Protein AF-0000000080939559 (afdb_homodimer)

Radius of gyration: 28.63 Å; Cα contacts (8 Å, |Δi|>4): 309; chains: 2; bounding box: 46×93×70 Å

Solvent-accessible surface area (backbone atoms only — not comparable to full-atom values): 20899 Å² total; per-residue (Å²): 132,80,76,70,72,70,74,62,79,73,77,83,50,79,80,67,50,57,65,66,61,55,48,54,57,56,66,74,46,49,73,67,51,32,49,50,50,28,49,44,20,54,51,51,25,51,60,52,36,28,39,73,61,32,46,52,54,42,43,70,76,37,43,92,80,53,50,70,68,48,53,53,53,48,53,50,53,50,52,47,51,65,48,37,74,60,43,65,74,54,68,71,83,89,87,80,73,85,47,53,97,47,52,86,48,75,82,64,63,55,55,64,52,33,54,62,34,48,69,53,54,78,51,70,86,60,36,56,35,44,50,50,47,50,31,40,52,70,28,76,41,68,37,80,42,79,41,82,51,94,94,37,81,38,69,24,37,31,25,36,37,61,91,76,71,41,72,48,72,48,73,71,58,75,70,75,79,102,132,80,77,70,71,70,75,61,80,73,78,81,50,80,79,67,50,56,64,66,61,54,47,55,58,57,66,72,46,50,72,68,51,31,50,50,50,29,49,45,20,53,52,50,26,52,60,52,38,28,39,74,61,33,47,53,53,42,43,71,74,38,42,91,80,53,51,71,68,48,53,51,52,47,53,49,53,50,51,47,52,66,46,37,75,58,44,65,74,57,69,70,83,88,86,78,76,80,40,52,101,37,52,85,46,78,84,63,63,55,54,62,51,36,54,62,33,48,69,53,54,77,51,70,86,60,35,57,36,43,50,49,47,51,32,40,53,68,28,74,41,68,39,79,42,79,42,80,51,96,95,37,80,38,67,22,38,31,27,36,36,62,89,77,72,41,74,47,72,48,72,71,58,75,69,76,79,103

InterPro domains:
  IPR001810 F-box domain [PF00646] (14-55)
  IPR001810 F-box domain [PS50181] (11-57)
  IPR001810 F-box domain [SM00256] (17-57)
  IPR036047 F-box-like domain superfamily [SSF81383] (7-67)

Secondary structure (DSSP, 8-state):
--------S----GGGS-HHHHHHHHHTS-HHHHHHHHHHHHHHHHHHT-HHHHHHHHHHHHTTT--HHHHHHHHHHHHHHHHHHHHGGGGSS------TTTSSS-SSHHHHHHHHHHHHHTS-GGGHHHHHHHHHHHT---EEEEEEETTEEEEEEEEEETTTTEEEEEE--GGGG-/--------S----GGGS-HHHHHHHHHTS-HHHHHHHHHHHHHHHHHHTSHHHHHHHHHHHHTTT--HHHHHHHHHHHHHHHHHTTGGGGGSS------TTTSSS-SSHHHHHHHHHHHHHTS-GGGHHHHHHHHHHHT---EEEEEEETTEEEEEEEEEETTTTEEEEEE--GGGG-

pLDDT: mean 71.69, std 22.98, range [29.16, 96.44]

Organism: Vigna mungo (NCBI:txid3915)

Foldseek 3Di:
DPPVVVPPPDPDDPVNDPPVVVVVVLVPDDPVRNVVVVVVVVVVVLVVQAQVVLVVVCCVLPVPWDDPQNLVVLVVLLVCLVCCVVVVVVVPDDPDDPPPVVPVVDPPLSVVVSVVCVVVPVDDPRRSSVVVNVCQQCFVDWGWGWDQDPNDTATWTWGADNVVRDIDTDGDPPVSVD/DPPPVVPPPDPDDPVNDPPVVVVVVLVPDDPVRNVVVVVVVVVVVLVVQAQVVLVVVCCVLPVPWDDPQNLVVLVVLLVCLVCCVVVVVVVPDDLDDPPPVPPLVDPPLSVVVSVVCVVVPVDDPRRSSVVVNVCQQCFVDWGWGWDDDPNDTAIWTWGADNVVRDIDTDGDPPVSVD

Structure (mmCIF, N/CA/C/O backbone):
data_AF-0000000080939559-model_v1
#
loop_
_entity.id
_entity.type
_entity.pdbx_description
1 polymer 'F-box domain-containing protein'
#
loop_
_atom_site.group_PDB
_atom_site.id
_atom_site.type_symbol
_atom_site.label_atom_id
_atom_site.label_alt_id
_atom_site.label_comp_id
_atom_site.label_asym_id
_atom_site.label_entity_id
_atom_site.label_seq_id
_atom_site.pdbx_PDB_ins_code
_atom_site.Cartn_x
_atom_site.Cartn_y
_atom_site.Cartn_z
_atom_site.occupancy
_atom_site.B_iso_or_equiv
_atom_site.auth_seq_id
_atom_site.auth_comp_id
_atom_site.auth_asym_id
_atom_site.auth_atom_id
_atom_site.pdbx_PDB_model_num
ATOM 1 N N . MET A 1 1 ? 22.172 21.766 33.688 1 33.88 1 MET A N 1
ATOM 2 C CA . MET A 1 1 ? 22.672 20.484 33.188 1 33.88 1 MET A CA 1
ATOM 3 C C . MET A 1 1 ? 21.641 19.828 32.25 1 33.88 1 MET A C 1
ATOM 5 O O . MET A 1 1 ? 20.594 19.391 32.688 1 33.88 1 MET A O 1
ATOM 9 N N . GLU A 1 2 ? 21.438 20.406 31.062 1 36.38 2 GLU A N 1
ATOM 10 C CA . GLU A 1 2 ? 20.484 20.031 30.016 1 36.38 2 GLU A CA 1
ATOM 11 C C . GLU A 1 2 ? 20.625 18.562 29.656 1 36.38 2 GLU A C 1
ATOM 13 O O . GLU A 1 2 ? 21.734 18.094 29.359 1 36.38 2 GLU A O 1
ATOM 18 N N . LYS A 1 3 ? 19.891 17.641 30.375 1 38.41 3 LYS A N 1
ATOM 19 C CA . LYS A 1 3 ? 19.844 16.219 30.031 1 38.41 3 LYS A CA 1
ATOM 20 C C . LYS A 1 3 ? 19.875 16.016 28.531 1 38.41 3 LYS A C 1
ATOM 22 O O . LYS A 1 3 ? 18.953 16.438 27.828 1 38.41 3 LYS A O 1
ATOM 27 N N . SER A 1 4 ? 21 16.109 27.906 1 41.47 4 SER A N 1
ATOM 28 C CA . SER A 1 4 ? 21.219 15.633 26.531 1 41.47 4 SER A CA 1
ATOM 29 C C . SER A 1 4 ? 20.547 14.281 26.312 1 41.47 4 SER A C 1
ATOM 31 O O . SER A 1 4 ? 21.016 13.258 26.828 1 41.47 4 SER A O 1
ATOM 33 N N . THR A 1 5 ? 19.234 14.219 26.578 1 42.78 5 THR A N 1
ATOM 34 C CA . THR A 1 5 ? 18.609 12.953 26.188 1 42.78 5 THR A CA 1
ATOM 35 C C . THR A 1 5 ? 19.297 12.391 24.953 1 42.78 5 THR A C 1
ATOM 37 O O . THR A 1 5 ? 19.25 13 23.875 1 42.78 5 THR A O 1
ATOM 40 N N . LYS A 1 6 ? 20.453 11.898 25.078 1 42.47 6 LYS A N 1
ATOM 41 C CA . LYS A 1 6 ? 21.172 11.125 24.062 1 42.47 6 LYS A CA 1
ATOM 42 C C . LYS A 1 6 ? 20.219 10.375 23.156 1 42.47 6 LYS A C 1
ATOM 44 O O . LYS A 1 6 ? 19.391 9.578 23.625 1 42.47 6 LYS A O 1
ATOM 49 N N . VAL A 1 7 ? 19.609 11.016 22.172 1 48.53 7 VAL A N 1
ATOM 50 C CA . VAL A 1 7 ? 18.844 10.336 21.125 1 48.53 7 VAL A CA 1
ATOM 51 C C . VAL A 1 7 ? 19.531 9.031 20.734 1 48.53 7 VAL A C 1
ATOM 53 O O . VAL A 1 7 ? 20.688 9.047 20.297 1 48.53 7 VAL A O 1
ATOM 56 N N . GLY A 1 8 ? 19.469 8.023 21.547 1 48.34 8 GLY A N 1
ATOM 57 C CA . GLY A 1 8 ? 20.031 6.742 21.141 1 48.34 8 GLY A CA 1
ATOM 58 C C . GLY A 1 8 ? 20.016 6.547 19.641 1 48.34 8 GLY A C 1
ATOM 59 O O . GLY A 1 8 ? 19.469 7.367 18.906 1 48.34 8 GLY A O 1
ATOM 60 N N . PRO A 1 9 ? 21.047 5.824 19.078 1 52.94 9 PRO A N 1
ATOM 61 C CA . PRO A 1 9 ? 21.094 5.637 17.625 1 52.94 9 PRO A CA 1
ATOM 62 C C . PRO A 1 9 ? 19.719 5.406 17 1 52.94 9 PRO A C 1
ATOM 64 O O . PRO A 1 9 ? 18.828 4.871 17.656 1 52.94 9 PRO A O 1
ATOM 67 N N . SER A 1 10 ? 19.344 6.223 16.156 1 59.41 10 SER A N 1
ATOM 68 C CA . SER A 1 10 ? 18.078 6.102 15.438 1 59.41 10 SER A CA 1
ATOM 69 C C . SER A 1 10 ? 17.781 4.652 15.062 1 59.41 10 SER A C 1
ATOM 71 O O . SER A 1 10 ? 18.672 3.953 14.555 1 59.41 10 SER A O 1
ATOM 73 N N . PRO A 1 11 ? 16.812 4.039 15.75 1 65.94 11 PRO A N 1
ATOM 74 C CA . PRO A 1 11 ? 16.5 2.656 15.391 1 65.94 11 PRO A CA 1
ATOM 75 C C . PRO A 1 11 ? 16.578 2.402 13.891 1 65.94 11 PRO A C 1
ATOM 77 O O . PRO A 1 11 ? 16.281 3.297 13.094 1 65.94 11 PRO A O 1
ATOM 80 N N . ILE A 1 12 ? 17.438 1.428 13.492 1 69.88 12 ILE A N 1
ATOM 81 C CA . ILE A 1 12 ? 17.562 0.997 12.109 1 69.88 12 ILE A CA 1
ATOM 82 C C . ILE A 1 12 ? 16.203 0.621 11.547 1 69.88 12 ILE A C 1
ATOM 84 O O . ILE A 1 12 ? 15.438 -0.102 12.188 1 69.88 12 ILE A O 1
ATOM 88 N N . SER A 1 13 ? 15.82 1.331 10.469 1 76.38 13 SER A N 1
ATOM 89 C CA . SER A 1 13 ? 14.586 1.019 9.758 1 76.38 13 SER A CA 1
ATOM 90 C C . SER A 1 13 ? 14.758 -0.199 8.852 1 76.38 13 SER A C 1
ATOM 92 O O . SER A 1 13 ? 15.875 -0.494 8.414 1 76.38 13 SER A O 1
ATOM 94 N N . LEU A 1 14 ? 13.82 -1.074 8.781 1 80.19 14 LEU A N 1
ATOM 95 C CA . LEU A 1 14 ? 13.836 -2.174 7.824 1 80.19 14 LEU A CA 1
ATOM 96 C C . LEU A 1 14 ? 14.32 -1.697 6.457 1 80.19 14 LEU A C 1
ATOM 98 O O . LEU A 1 14 ? 15 -2.436 5.746 1 80.19 14 LEU A O 1
ATOM 102 N N . LEU A 1 15 ? 14.094 -0.459 6.219 1 79.25 15 LEU A N 1
ATOM 103 C CA . LEU A 1 15 ? 14.469 0.134 4.941 1 79.25 15 LEU A CA 1
ATOM 104 C C . LEU A 1 15 ? 15.984 0.281 4.84 1 79.25 15 LEU A C 1
ATOM 106 O O . LEU A 1 15 ? 16.516 0.48 3.748 1 79.25 15 LEU A O 1
ATOM 110 N N . ASP A 1 16 ? 16.562 0.13 5.992 1 79.69 16 ASP A N 1
ATOM 111 C CA . ASP A 1 16 ? 18 0.284 6.02 1 79.69 16 ASP A CA 1
ATOM 112 C C . ASP A 1 16 ? 18.703 -1.054 5.793 1 79.69 16 ASP A C 1
ATOM 114 O O . ASP A 1 16 ? 19.922 -1.1 5.59 1 79.69 16 ASP A O 1
ATOM 118 N N . LEU A 1 17 ? 18.047 -2.07 5.832 1 84.25 17 LEU A N 1
ATOM 119 C CA . LEU A 1 17 ? 18.625 -3.389 5.605 1 84.25 17 LEU A CA 1
ATOM 120 C C . LEU A 1 17 ? 19.016 -3.568 4.141 1 84.25 17 LEU A C 1
ATOM 122 O O . LEU A 1 17 ? 18.266 -3.176 3.244 1 84.25 17 LEU A O 1
ATOM 126 N N . PRO A 1 18 ? 20.234 -4.203 3.957 1 86.88 18 PRO A N 1
ATOM 127 C CA . PRO A 1 18 ? 20.562 -4.547 2.57 1 86.88 18 PRO A CA 1
ATOM 128 C C . PRO A 1 18 ? 19.453 -5.344 1.885 1 86.88 18 PRO A C 1
ATOM 130 O O . PRO A 1 18 ? 18.875 -6.246 2.492 1 86.88 18 PRO A O 1
ATOM 133 N N . GLU A 1 19 ? 19.234 -4.949 0.761 1 87.12 19 GLU A N 1
ATOM 134 C CA . GLU A 1 19 ? 18.156 -5.582 -0.004 1 87.12 19 GLU A CA 1
ATOM 135 C C . GLU A 1 19 ? 18.344 -7.094 -0.073 1 87.12 19 GLU A C 1
ATOM 137 O O . GLU A 1 19 ? 17.375 -7.852 0.009 1 87.12 19 GLU A O 1
ATOM 142 N N . SER A 1 20 ? 19.578 -7.496 -0.179 1 90.88 20 SER A N 1
ATOM 143 C CA . SER A 1 20 ? 19.891 -8.922 -0.273 1 90.88 20 SER A CA 1
ATOM 144 C C . SER A 1 20 ? 19.453 -9.664 0.983 1 90.88 20 SER A C 1
ATOM 146 O O . SER A 1 20 ? 18.953 -10.797 0.904 1 90.88 20 SER A O 1
ATOM 148 N N . THR A 1 21 ? 19.734 -9.062 2.107 1 90.25 21 THR A N 1
ATOM 149 C CA . THR A 1 21 ? 19.328 -9.672 3.369 1 90.25 21 THR A CA 1
ATOM 150 C C . THR A 1 21 ? 17.812 -9.797 3.451 1 90.25 21 THR A C 1
ATOM 152 O O . THR A 1 21 ? 17.297 -10.852 3.82 1 90.25 21 THR A O 1
ATOM 155 N N . LEU A 1 22 ? 17.125 -8.75 3.113 1 89.88 22 LEU A N 1
ATOM 156 C CA . LEU A 1 22 ? 15.664 -8.781 3.123 1 89.88 22 LEU A CA 1
ATOM 157 C C . LEU A 1 22 ? 15.141 -9.836 2.156 1 89.88 22 LEU A C 1
ATOM 159 O O . LEU A 1 22 ? 14.227 -10.594 2.494 1 89.88 22 LEU A O 1
ATOM 163 N N . ASP A 1 23 ? 15.773 -9.891 1.021 1 91 23 ASP A N 1
ATOM 164 C CA . ASP A 1 23 ? 15.383 -10.883 0.026 1 91 23 ASP A CA 1
ATOM 165 C C . ASP A 1 23 ? 15.539 -12.305 0.57 1 91 23 ASP A C 1
ATOM 167 O O . ASP A 1 23 ? 14.695 -13.164 0.33 1 91 23 ASP A O 1
ATOM 171 N N . PHE A 1 24 ? 16.625 -12.508 1.233 1 91.62 24 PHE A N 1
ATOM 172 C CA . PHE A 1 24 ? 16.891 -13.828 1.795 1 91.62 24 PHE A CA 1
ATOM 173 C C . PHE A 1 24 ? 15.805 -14.227 2.793 1 91.62 24 PHE A C 1
ATOM 175 O O . PHE A 1 24 ? 15.336 -15.359 2.787 1 91.62 24 PHE A O 1
ATOM 182 N N . ILE A 1 25 ? 15.438 -13.352 3.578 1 91.88 25 ILE A N 1
ATOM 183 C CA . ILE A 1 25 ? 14.398 -13.609 4.566 1 91.88 25 ILE A CA 1
ATOM 184 C C . ILE A 1 25 ? 13.078 -13.914 3.855 1 91.88 25 ILE A C 1
ATOM 186 O O . ILE A 1 25 ? 12.406 -14.898 4.18 1 91.88 25 ILE A O 1
ATOM 190 N N . LEU A 1 26 ? 12.734 -13.148 2.904 1 92.5 26 LEU A N 1
ATOM 191 C CA . LEU A 1 26 ? 11.445 -13.273 2.223 1 92.5 26 LEU A CA 1
ATOM 192 C C . LEU A 1 26 ? 11.398 -14.555 1.398 1 92.5 26 LEU A C 1
ATOM 194 O O . LEU A 1 26 ? 10.32 -15.141 1.222 1 92.5 26 LEU A O 1
ATOM 198 N N . LYS A 1 27 ? 12.531 -15 0.919 1 91.81 27 LYS A N 1
ATOM 199 C CA . LYS A 1 27 ? 12.617 -16.234 0.138 1 91.81 27 LYS A CA 1
ATOM 200 C C . LYS A 1 27 ? 12.227 -17.438 0.98 1 91.81 27 LYS A C 1
ATOM 202 O O . LYS A 1 27 ? 11.836 -18.469 0.441 1 91.81 27 LYS A O 1
ATOM 207 N N . CYS A 1 28 ? 12.398 -17.359 2.293 1 92.75 28 CYS A N 1
ATOM 208 C CA . CYS A 1 28 ? 12.086 -18.453 3.195 1 92.75 28 CYS A CA 1
ATOM 209 C C . CYS A 1 28 ? 10.586 -18.516 3.482 1 92.75 28 CYS A C 1
ATOM 211 O O . CYS A 1 28 ? 10.102 -19.484 4.066 1 92.75 28 CYS A O 1
ATOM 213 N N . LEU A 1 29 ? 9.828 -17.594 3.061 1 94.25 29 LEU A N 1
ATOM 214 C CA . LEU A 1 29 ? 8.398 -17.547 3.35 1 94.25 29 LEU A CA 1
ATOM 215 C C . LEU A 1 29 ? 7.609 -18.328 2.314 1 94.25 29 LEU A C 1
ATOM 217 O O . LEU A 1 29 ? 7.934 -18.312 1.125 1 94.25 29 LEU A O 1
ATOM 221 N N . SER A 1 30 ? 6.59 -18.984 2.811 1 94.94 30 SER A N 1
ATOM 222 C CA . SER A 1 30 ? 5.66 -19.672 1.92 1 94.94 30 SER A CA 1
ATOM 223 C C . SER A 1 30 ? 4.77 -18.688 1.179 1 94.94 30 SER A C 1
ATOM 225 O O . SER A 1 30 ? 4.695 -17.516 1.552 1 94.94 30 SER A O 1
ATOM 227 N N . PRO A 1 31 ? 4.113 -19.078 0.119 1 93.62 31 PRO A N 1
ATOM 228 C CA . PRO A 1 31 ? 3.172 -18.203 -0.581 1 93.62 31 PRO A CA 1
ATOM 229 C C . PRO A 1 31 ? 2.117 -17.609 0.348 1 93.62 31 PRO A C 1
ATOM 231 O O . PRO A 1 31 ? 1.803 -16.422 0.248 1 93.62 31 PRO A O 1
ATOM 234 N N . ILE A 1 32 ? 1.673 -18.438 1.272 1 90.69 32 ILE A N 1
ATOM 235 C CA . ILE A 1 32 ? 0.661 -17.969 2.213 1 90.69 32 ILE A CA 1
ATOM 236 C C . ILE A 1 32 ? 1.257 -16.906 3.123 1 90.69 32 ILE A C 1
ATOM 238 O O . ILE A 1 32 ? 0.615 -15.891 3.4 1 90.69 32 ILE A O 1
ATOM 242 N N . ASP A 1 33 ? 2.455 -17.156 3.488 1 92.81 33 ASP A N 1
ATOM 243 C CA . ASP A 1 33 ? 3.119 -16.188 4.359 1 92.81 33 ASP A CA 1
ATOM 244 C C . ASP A 1 33 ? 3.408 -14.891 3.619 1 92.81 33 ASP A C 1
ATOM 246 O O . ASP A 1 33 ? 3.297 -13.805 4.195 1 92.81 33 ASP A O 1
ATOM 250 N N . LEU A 1 34 ? 3.812 -14.938 2.396 1 93.56 34 LEU A N 1
ATOM 251 C CA . LEU A 1 34 ? 4.039 -13.75 1.583 1 93.56 34 LEU A CA 1
ATOM 252 C C . LEU A 1 34 ? 2.76 -12.93 1.445 1 93.56 34 LEU A C 1
ATOM 254 O O . LEU A 1 34 ? 2.783 -11.703 1.577 1 93.56 34 LEU A O 1
ATOM 258 N N . CYS A 1 35 ? 1.677 -13.648 1.264 1 90.19 35 CYS A N 1
ATOM 259 C CA . CYS A 1 35 ? 0.38 -12.992 1.149 1 90.19 35 CYS A CA 1
ATOM 260 C C . CYS A 1 35 ? -0.016 -12.336 2.467 1 90.19 35 CYS A C 1
ATOM 262 O O . CYS A 1 35 ? -0.5 -11.203 2.48 1 90.19 35 CYS A O 1
ATOM 264 N N . SER A 1 36 ? 0.203 -13.055 3.543 1 90.81 36 SER A N 1
ATOM 265 C CA . SER A 1 36 ? -0.112 -12.516 4.859 1 90.81 36 SER A CA 1
ATOM 266 C C . SER A 1 36 ? 0.695 -11.25 5.145 1 90.81 36 SER A C 1
ATOM 268 O O . SER A 1 36 ? 0.155 -10.266 5.648 1 90.81 36 SER A O 1
ATOM 270 N N . MET A 1 37 ? 1.941 -11.289 4.777 1 92.5 37 MET A N 1
ATOM 271 C CA . MET A 1 37 ? 2.812 -10.133 4.988 1 92.5 37 MET A CA 1
ATOM 272 C C . MET A 1 37 ? 2.352 -8.945 4.156 1 92.5 37 MET A C 1
ATOM 274 O O . MET A 1 37 ? 2.303 -7.816 4.652 1 92.5 37 MET A O 1
ATOM 278 N N . SER A 1 38 ? 1.991 -9.211 2.967 1 90.94 38 SER A N 1
ATOM 279 C CA . SER A 1 38 ? 1.476 -8.156 2.104 1 90.94 38 SER A CA 1
ATOM 280 C C . SER A 1 38 ? 0.207 -7.535 2.684 1 90.94 38 SER A C 1
ATOM 282 O O . SER A 1 38 ? 0.067 -6.312 2.721 1 90.94 38 SER A O 1
ATOM 284 N N . LYS A 1 39 ? -0.642 -8.391 3.219 1 91.69 39 LYS A N 1
ATOM 285 C CA . LYS A 1 39 ? -1.897 -7.922 3.795 1 91.69 39 LYS A CA 1
ATOM 286 C C . LYS A 1 39 ? -1.648 -7.086 5.047 1 91.69 39 LYS A C 1
ATOM 288 O O . LYS A 1 39 ? -2.305 -6.062 5.258 1 91.69 39 LYS A O 1
ATOM 293 N N . VAL A 1 40 ? -0.784 -7.555 5.832 1 92.38 40 VAL A N 1
ATOM 294 C CA . VAL A 1 40 ? -0.42 -6.816 7.035 1 92.38 40 VAL A CA 1
ATOM 295 C C . VAL A 1 40 ? 0.122 -5.441 6.652 1 92.38 40 VAL A C 1
ATOM 297 O O . VAL A 1 40 ? -0.238 -4.434 7.266 1 92.38 40 VAL A O 1
ATOM 300 N N . CYS A 1 41 ? 1.008 -5.414 5.637 1 91.56 41 CYS A N 1
ATOM 301 C CA . CYS A 1 41 ? 1.596 -4.152 5.203 1 91.56 41 CYS A CA 1
ATOM 302 C C . CYS A 1 41 ? 0.523 -3.199 4.691 1 91.56 41 CYS A C 1
ATOM 304 O O . CYS A 1 41 ? 0.538 -2.01 5.012 1 91.56 41 CYS A O 1
ATOM 306 N N . VAL A 1 42 ? -0.431 -3.721 3.998 1 91.25 42 VAL A N 1
ATOM 307 C CA . VAL A 1 42 ? -1.524 -2.898 3.49 1 91.25 42 VAL A CA 1
ATOM 308 C C . VAL A 1 42 ? -2.34 -2.344 4.656 1 91.25 42 VAL A C 1
ATOM 310 O O . VAL A 1 42 ? -2.621 -1.144 4.707 1 91.25 42 VAL A O 1
ATOM 313 N N . PHE A 1 43 ? -2.609 -3.156 5.578 1 91.19 43 PHE A N 1
ATOM 314 C CA . PHE A 1 43 ? -3.418 -2.783 6.73 1 91.19 43 PHE A CA 1
ATOM 315 C C . PHE A 1 43 ? -2.709 -1.726 7.57 1 91.19 43 PHE A C 1
ATOM 317 O O . PHE A 1 43 ? -3.299 -0.697 7.91 1 91.19 43 PHE A O 1
ATOM 324 N N . LEU A 1 44 ? -1.517 -1.93 7.867 1 92.81 44 LEU A N 1
ATOM 325 C CA . LEU A 1 44 ? -0.752 -1.033 8.727 1 92.81 44 LEU A CA 1
ATOM 326 C C . LEU A 1 44 ? -0.524 0.311 8.047 1 92.81 44 LEU A C 1
ATOM 328 O O . LEU A 1 44 ? -0.588 1.359 8.688 1 92.81 44 LEU A O 1
ATOM 332 N N . LYS A 1 45 ? -0.197 0.236 6.812 1 91.44 45 LYS A N 1
ATOM 333 C CA . LYS A 1 45 ? -0.072 1.484 6.062 1 91.44 45 LYS A CA 1
ATOM 334 C C . LYS A 1 45 ? -1.342 2.322 6.176 1 91.44 45 LYS A C 1
ATOM 336 O O . LYS A 1 45 ? -1.279 3.52 6.469 1 91.44 45 LYS A O 1
ATOM 341 N N . GLY A 1 46 ? -2.455 1.687 5.91 1 91.12 46 GLY A N 1
ATOM 342 C CA . GLY A 1 46 ? -3.732 2.373 6.02 1 91.12 46 GLY A CA 1
ATOM 343 C C . GLY A 1 46 ? -3.957 3.004 7.379 1 91.12 46 GLY A C 1
ATOM 344 O O . GLY A 1 46 ? -4.426 4.141 7.473 1 91.12 46 GLY A O 1
ATOM 345 N N . LYS A 1 47 ? -3.646 2.293 8.406 1 91.75 47 LYS A N 1
ATOM 346 C CA . LYS A 1 47 ? -3.797 2.811 9.766 1 91.75 47 LYS A CA 1
ATOM 347 C C . LYS A 1 47 ? -2.883 4.012 10 1 91.75 47 LYS A C 1
ATOM 349 O O . LYS A 1 47 ? -3.318 5.035 10.531 1 91.75 47 LYS A O 1
ATOM 354 N N . CYS A 1 48 ? -1.665 3.902 9.594 1 93 48 CYS A N 1
ATOM 355 C CA . CYS A 1 48 ? -0.679 4.953 9.812 1 93 48 CYS A CA 1
ATOM 356 C C . CYS A 1 48 ? -1.081 6.238 9.109 1 93 48 CYS A C 1
ATOM 358 O O . CYS A 1 48 ? -0.727 7.332 9.547 1 93 48 CYS A O 1
ATOM 360 N N . GLU A 1 49 ? -1.805 6.082 8.055 1 92.31 49 GLU A N 1
ATOM 361 C CA . GLU A 1 49 ? -2.16 7.238 7.238 1 92.31 49 GLU A CA 1
ATOM 362 C C . GLU A 1 49 ? -3.57 7.727 7.555 1 92.31 49 GLU A C 1
ATOM 364 O O . GLU A 1 49 ? -4.047 8.695 6.957 1 92.31 49 GLU A O 1
ATOM 369 N N . SER A 1 50 ? -4.223 7.082 8.398 1 91.25 50 SER A N 1
ATOM 370 C CA . SER A 1 50 ? -5.609 7.414 8.711 1 91.25 50 SER A CA 1
ATOM 371 C C . SER A 1 50 ? -5.719 8.797 9.344 1 91.25 50 SER A C 1
ATOM 373 O O . SER A 1 50 ? -4.816 9.227 10.07 1 91.25 50 SER A O 1
ATOM 375 N N . ASP A 1 51 ? -6.82 9.453 9.172 1 92.31 51 ASP A N 1
ATOM 376 C CA . ASP A 1 51 ? -7.066 10.812 9.633 1 92.31 51 ASP A CA 1
ATOM 377 C C . ASP A 1 51 ? -7.031 10.898 11.156 1 92.31 51 ASP A C 1
ATOM 379 O O . ASP A 1 51 ? -6.605 11.906 11.719 1 92.31 51 ASP A O 1
ATOM 383 N N . GLU A 1 52 ? -7.441 9.875 11.773 1 91 52 GLU A N 1
ATOM 384 C CA . GLU A 1 52 ? -7.547 9.867 13.227 1 91 52 GLU A CA 1
ATOM 385 C C . GLU A 1 52 ? -6.211 10.211 13.883 1 91 52 GLU A C 1
ATOM 387 O O . GLU A 1 52 ? -6.156 11.055 14.781 1 91 52 GLU A O 1
ATOM 392 N N . PHE A 1 53 ? -5.172 9.727 13.484 1 93.5 53 PHE A N 1
ATOM 393 C CA . PHE A 1 53 ? -3.867 9.945 14.094 1 93.5 53 PHE A CA 1
ATOM 394 C C . PHE A 1 53 ? -3.332 11.336 13.75 1 93.5 53 PHE A C 1
ATOM 396 O O . PHE A 1 53 ? -2.809 12.039 14.617 1 93.5 53 PHE A O 1
ATOM 403 N N . TRP A 1 54 ? -3.523 11.68 12.633 1 94.56 54 TRP A N 1
ATOM 404 C CA . TRP A 1 54 ? -2.939 12.938 12.164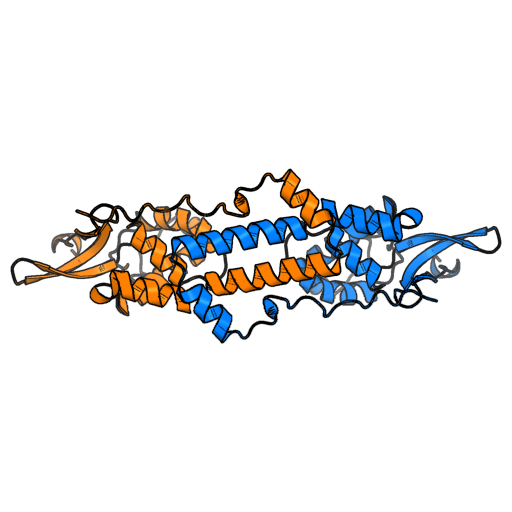 1 94.56 54 TRP A CA 1
ATOM 405 C C . TRP A 1 54 ? -3.717 14.133 12.703 1 94.56 54 TRP A C 1
ATOM 407 O O . TRP A 1 54 ? -3.139 15.195 12.953 1 94.56 54 TRP A O 1
ATOM 417 N N . GLU A 1 55 ? -5.035 13.961 12.828 1 93.69 55 GLU A N 1
ATOM 418 C CA . GLU A 1 55 ? -5.828 15.008 13.469 1 93.69 55 GLU A CA 1
ATOM 419 C C . GLU A 1 55 ? -5.273 15.359 14.844 1 93.69 55 GLU A C 1
ATOM 421 O O . GLU A 1 55 ? -5.188 16.531 15.211 1 93.69 55 GLU A O 1
ATOM 426 N N . ASN A 1 56 ? -4.926 14.375 15.586 1 93.88 56 ASN A N 1
ATOM 427 C CA . ASN A 1 56 ? -4.352 14.594 16.906 1 93.88 56 ASN A CA 1
ATOM 428 C C . ASN A 1 56 ? -3.033 15.359 16.828 1 93.88 56 ASN A C 1
ATOM 430 O O . ASN A 1 56 ? -2.783 16.266 17.641 1 93.88 56 ASN A O 1
ATOM 434 N N . HIS A 1 57 ? -2.193 15.055 15.961 1 96.44 57 HIS A N 1
ATOM 435 C CA . HIS A 1 57 ? -0.916 15.734 15.797 1 96.44 57 HIS A CA 1
ATOM 436 C C . HIS A 1 57 ? -1.118 17.203 15.406 1 96.44 57 HIS A C 1
ATOM 438 O O . HIS A 1 57 ? -0.397 18.078 15.883 1 96.44 57 HIS A O 1
ATOM 444 N N . ILE A 1 58 ? -2.117 17.453 14.523 1 95.94 58 ILE A N 1
ATOM 445 C CA . ILE A 1 58 ? -2.414 18.812 14.102 1 95.94 58 ILE A CA 1
ATOM 446 C C . ILE A 1 58 ? -2.926 19.625 15.289 1 95.94 58 ILE A C 1
ATOM 448 O O . ILE A 1 58 ? -2.473 20.75 15.523 1 95.94 58 ILE A O 1
ATOM 452 N N . LYS A 1 59 ? -3.793 19.062 16.016 1 94.94 59 LYS A N 1
ATOM 453 C CA . LYS A 1 59 ? -4.348 19.734 17.188 1 94.94 59 LYS A CA 1
ATOM 454 C C . LYS A 1 59 ? -3.258 20.047 18.219 1 94.94 59 LYS A C 1
ATOM 456 O O . LYS A 1 59 ? -3.223 21.141 18.781 1 94.94 59 LYS A O 1
ATOM 461 N N . GLU A 1 60 ? -2.436 19.094 18.406 1 94.56 60 GLU A N 1
ATOM 462 C CA . GLU A 1 60 ? -1.363 19.25 19.375 1 94.56 60 GLU A CA 1
ATOM 463 C C . GLU A 1 60 ? -0.398 20.359 18.953 1 94.56 60 GLU A C 1
ATOM 465 O O . GLU A 1 60 ? 0.016 21.172 19.781 1 94.56 60 GLU A O 1
ATOM 470 N N . LYS A 1 61 ? -0.09 20.406 17.75 1 94.5 61 LYS A N 1
ATOM 471 C CA . LYS A 1 61 ? 0.947 21.328 17.297 1 94.5 61 LYS A CA 1
ATOM 472 C C . LYS A 1 61 ? 0.358 22.688 16.953 1 94.5 61 LYS A C 1
ATOM 474 O O . LYS A 1 61 ? 0.965 23.719 17.25 1 94.5 61 LYS A O 1
ATOM 479 N N . TRP A 1 62 ? -0.865 22.688 16.297 1 94.12 62 TRP A N 1
ATOM 480 C CA . TRP A 1 62 ? -1.376 23.938 15.742 1 94.12 62 TRP A CA 1
ATOM 481 C C . TRP A 1 62 ? -2.818 24.172 16.172 1 94.12 62 TRP A C 1
ATOM 483 O O . TRP A 1 62 ? -3.553 24.922 15.531 1 94.12 62 TRP A O 1
ATOM 493 N N . GLY A 1 63 ? -3.268 23.562 17.125 1 92.38 63 GLY A N 1
ATOM 494 C CA . GLY A 1 63 ? -4.652 23.625 17.562 1 92.38 63 GLY A CA 1
ATOM 495 C C . GLY A 1 63 ? -5.137 25.031 17.812 1 92.38 63 GLY A C 1
ATOM 496 O O . GLY A 1 63 ? -6.332 25.312 17.703 1 92.38 63 GLY A O 1
ATOM 497 N N . ARG A 1 64 ? -4.312 25.953 18.125 1 88.12 64 ARG A N 1
ATOM 498 C CA . ARG A 1 64 ? -4.691 27.328 18.438 1 88.12 64 ARG A CA 1
ATOM 499 C C . ARG A 1 64 ? -4.965 28.109 17.156 1 88.12 64 ARG A C 1
ATOM 501 O O . ARG A 1 64 ? -5.707 29.094 17.172 1 88.12 64 ARG A O 1
ATOM 508 N N . VAL A 1 65 ? -4.348 27.703 16.062 1 88.75 65 VAL A N 1
ATOM 509 C CA . VAL A 1 65 ? -4.418 28.484 14.828 1 88.75 65 VAL A CA 1
ATOM 510 C C . VAL A 1 65 ? -5.273 27.734 13.805 1 88.75 65 VAL A C 1
ATOM 512 O O . VAL A 1 65 ? -5.969 28.359 13 1 88.75 65 VAL A O 1
ATOM 515 N N . VAL A 1 66 ? -5.246 26.406 13.922 1 89.94 66 VAL A N 1
ATOM 516 C CA . VAL A 1 66 ? -5.926 25.578 12.922 1 89.94 66 VAL A CA 1
ATOM 517 C C . VAL A 1 66 ? -7.305 25.188 13.438 1 89.94 66 VAL A C 1
ATOM 519 O O . VAL A 1 66 ? -7.426 24.578 14.508 1 89.94 66 VAL A O 1
ATOM 522 N N . GLY A 1 67 ? -8.383 25.5 12.734 1 88.69 67 GLY A N 1
ATOM 523 C CA . GLY A 1 67 ? -9.758 25.141 13.047 1 88.69 67 GLY A CA 1
ATOM 524 C C . GLY A 1 67 ? -10.578 24.781 11.828 1 88.69 67 GLY A C 1
ATOM 525 O O . GLY A 1 67 ? -10.023 24.375 10.805 1 88.69 67 GLY A O 1
ATOM 526 N N . ASP A 1 68 ? -11.828 24.859 11.984 1 88 68 ASP A N 1
ATOM 527 C CA . ASP A 1 68 ? -12.766 24.422 10.953 1 88 68 ASP A CA 1
ATOM 528 C C . ASP A 1 68 ? -12.539 25.172 9.648 1 88 68 ASP A C 1
ATOM 530 O O . ASP A 1 68 ? -12.633 24.594 8.562 1 88 68 ASP A O 1
ATOM 534 N N . ALA A 1 69 ? -12.227 26.438 9.766 1 83.5 69 ALA A N 1
ATOM 535 C CA . ALA A 1 69 ? -12.023 27.266 8.578 1 83.5 69 ALA A CA 1
ATOM 536 C C . ALA A 1 69 ? -10.836 26.766 7.758 1 83.5 69 ALA A C 1
ATOM 538 O O . ALA A 1 69 ? -10.891 26.734 6.527 1 83.5 69 ALA A O 1
ATOM 539 N N . VAL A 1 70 ? -9.805 26.375 8.43 1 88.5 70 VAL A N 1
ATOM 540 C CA . VAL A 1 70 ? -8.617 25.875 7.75 1 88.5 70 VAL A CA 1
ATOM 541 C C . VAL A 1 70 ? -8.938 24.562 7.059 1 88.5 70 VAL A C 1
ATOM 543 O O . VAL A 1 70 ? -8.5 24.312 5.93 1 88.5 70 VAL A O 1
ATOM 546 N N . TYR A 1 71 ? -9.695 23.656 7.758 1 89.5 71 TYR A N 1
ATOM 547 C CA . TYR A 1 71 ? -10.078 22.375 7.176 1 89.5 71 TYR A CA 1
ATOM 548 C C . TYR A 1 71 ? -10.891 22.578 5.902 1 89.5 71 TYR A C 1
ATOM 550 O O . TYR A 1 71 ? -10.688 21.875 4.91 1 89.5 71 TYR A O 1
ATOM 558 N N . LYS A 1 72 ? -11.789 23.516 5.938 1 86.19 72 LYS A N 1
ATOM 559 C CA . LYS A 1 72 ? -12.602 23.828 4.766 1 86.19 72 LYS A CA 1
ATOM 560 C C . LYS A 1 72 ? -11.742 24.344 3.621 1 86.19 72 LYS A C 1
ATOM 562 O O . LYS A 1 72 ? -11.938 23.953 2.465 1 86.19 72 LYS A O 1
ATOM 567 N N . GLU A 1 73 ? -10.859 25.266 4.012 1 83.88 73 GLU A N 1
ATOM 568 C CA . GLU A 1 73 ? -9.938 25.797 3.006 1 83.88 73 GLU A CA 1
ATOM 569 C C . GLU A 1 73 ? -9.125 24.672 2.371 1 83.88 73 GLU A C 1
ATOM 571 O O . GLU A 1 73 ? -8.914 24.672 1.156 1 83.88 73 GLU A O 1
ATOM 576 N N . TRP A 1 74 ? -8.719 23.734 3.211 1 88.38 74 TRP A N 1
ATOM 577 C CA . TRP A 1 74 ? -7.895 22.641 2.707 1 88.38 74 TRP A CA 1
ATOM 578 C C . TRP A 1 74 ? -8.711 21.734 1.79 1 88.38 74 TRP A C 1
ATOM 580 O O . TRP A 1 74 ? -8.219 21.312 0.741 1 88.38 74 TRP A O 1
ATOM 590 N N . LYS A 1 75 ? -9.844 21.422 2.143 1 84.69 75 LYS A N 1
ATOM 591 C CA . LYS A 1 75 ? -10.734 20.609 1.313 1 84.69 75 LYS A CA 1
ATOM 592 C C . LYS A 1 75 ? -10.914 21.234 -0.068 1 84.69 75 LYS A C 1
ATOM 594 O O . LYS A 1 75 ? -10.93 20.516 -1.077 1 84.69 75 LYS A O 1
ATOM 599 N N . TRP A 1 76 ? -11.086 22.469 0.026 1 78.75 76 TRP A N 1
ATOM 600 C CA . TRP A 1 76 ? -11.234 23.203 -1.224 1 78.75 76 TRP A CA 1
ATOM 601 C C . TRP A 1 76 ? -9.961 23.109 -2.066 1 78.75 76 TRP A C 1
ATOM 603 O O . TRP A 1 76 ? -10.031 22.875 -3.277 1 78.75 76 TRP A O 1
ATOM 613 N N . HIS A 1 77 ? -8.805 23.25 -1.433 1 75.56 77 HIS A N 1
ATOM 614 C CA . HIS A 1 77 ? -7.52 23.141 -2.117 1 75.56 77 HIS A CA 1
ATOM 615 C C . HIS A 1 77 ? -7.371 21.766 -2.785 1 75.56 77 HIS A C 1
ATOM 617 O O . HIS A 1 77 ? -6.914 21.672 -3.926 1 75.56 77 HIS A O 1
ATOM 623 N N . ILE A 1 78 ? -7.789 20.766 -2.146 1 78.62 78 ILE A N 1
ATOM 624 C CA . ILE A 1 78 ? -7.664 19.406 -2.654 1 78.62 78 ILE A CA 1
ATOM 625 C C . ILE A 1 78 ? -8.617 19.203 -3.828 1 78.62 78 ILE A C 1
ATOM 627 O O . ILE A 1 78 ? -8.258 18.562 -4.824 1 78.62 78 ILE A O 1
ATOM 631 N N . ALA A 1 79 ? -9.805 19.672 -3.707 1 73.69 79 ALA A N 1
ATOM 632 C CA . ALA A 1 79 ? -10.805 19.547 -4.762 1 73.69 79 ALA A CA 1
ATOM 633 C C . ALA A 1 79 ? -10.328 20.203 -6.055 1 73.69 79 ALA A C 1
ATOM 635 O O . ALA A 1 79 ? -10.484 19.641 -7.141 1 73.69 79 ALA A O 1
ATOM 636 N N . ILE A 1 80 ? -9.789 21.297 -5.902 1 68.56 80 ILE A N 1
ATOM 637 C CA . ILE A 1 80 ? -9.289 22.031 -7.066 1 68.56 80 ILE A CA 1
ATOM 638 C C . ILE A 1 80 ? -8.141 21.25 -7.707 1 68.56 80 ILE A C 1
ATOM 640 O O . ILE A 1 80 ? -8.062 21.156 -8.938 1 68.56 80 ILE A O 1
ATOM 644 N N . ALA A 1 81 ? -7.246 20.844 -6.844 1 65 81 ALA A N 1
ATOM 645 C CA . ALA A 1 81 ? -6.086 20.094 -7.328 1 65 81 ALA A CA 1
ATOM 646 C C . ALA A 1 81 ? -6.52 18.828 -8.078 1 65 81 ALA A C 1
ATOM 648 O O . ALA A 1 81 ? -5.895 18.453 -9.07 1 65 81 ALA A O 1
ATOM 649 N N . LYS A 1 82 ? -7.492 18.234 -7.605 1 65.56 82 LYS A N 1
ATOM 650 C CA . LYS A 1 82 ? -7.996 17.016 -8.234 1 65.56 82 LYS A CA 1
ATOM 651 C C . LYS A 1 82 ? -8.656 17.328 -9.578 1 65.56 82 LYS A C 1
ATOM 653 O O . LYS A 1 82 ? -8.531 16.547 -10.523 1 65.56 82 LYS A O 1
ATOM 658 N N . ASP A 1 83 ? -9.398 18.422 -9.625 1 57.03 83 ASP A N 1
ATOM 659 C CA . ASP A 1 83 ? -10.062 18.844 -10.852 1 57.03 83 ASP A CA 1
ATOM 660 C C . ASP A 1 83 ? -9.062 19.422 -11.852 1 57.03 83 ASP A C 1
ATOM 662 O O . ASP A 1 83 ? -9.289 19.359 -13.062 1 57.03 83 ASP A O 1
ATOM 666 N N . GLY A 1 84 ? -8.164 20.234 -11.461 1 52.62 84 GLY A N 1
ATOM 667 C CA . GLY A 1 84 ? -7.207 20.906 -12.32 1 52.62 84 GLY A CA 1
ATOM 668 C C . GLY A 1 84 ? -6.316 19.953 -13.086 1 52.62 84 GLY A C 1
ATOM 669 O O . GLY A 1 84 ? -5.625 20.359 -14.023 1 52.62 84 GLY A O 1
ATOM 670 N N . VAL A 1 85 ? -6.031 18.75 -12.758 1 47.84 85 VAL A N 1
ATOM 671 C CA . VAL A 1 85 ? -5.633 17.875 -13.859 1 47.84 85 VAL A CA 1
ATOM 672 C C . VAL A 1 85 ? -6.543 18.109 -15.055 1 47.84 85 VAL A C 1
ATOM 674 O O . VAL A 1 85 ? -6.086 18.094 -16.203 1 47.84 85 VAL A O 1
ATOM 677 N N . LEU A 1 86 ? -7.797 18.484 -14.859 1 40.97 86 LEU A N 1
ATOM 678 C CA . LEU A 1 86 ? -8.734 18.938 -15.883 1 40.97 86 LEU A CA 1
ATOM 679 C C . LEU A 1 86 ? -8.43 20.375 -16.312 1 40.97 86 LEU A C 1
ATOM 681 O O . LEU A 1 86 ? -8.633 20.734 -17.469 1 40.97 86 LEU A O 1
ATOM 685 N N . LEU A 1 87 ? -7.98 21.156 -15.375 1 42.06 87 LEU A N 1
ATOM 686 C CA . LEU A 1 87 ? -7.816 22.562 -15.766 1 42.06 87 LEU A CA 1
ATOM 687 C C . LEU A 1 87 ? -6.574 22.734 -16.641 1 42.06 87 LEU A C 1
ATOM 689 O O . LEU A 1 87 ? -6.328 23.828 -17.156 1 42.06 87 LEU A O 1
ATOM 693 N N . LYS A 1 88 ? -5.637 21.875 -16.656 1 42.69 88 LYS A N 1
ATOM 694 C CA . LYS A 1 88 ? -4.574 22.203 -17.609 1 42.69 88 LYS A CA 1
ATOM 695 C C . LYS A 1 88 ? -5.145 22.469 -19 1 42.69 88 LYS A C 1
ATOM 697 O O . LYS A 1 88 ? -4.551 23.219 -19.781 1 42.69 88 LYS A O 1
ATOM 702 N N . ASN A 1 89 ? -6.305 21.797 -19.469 1 35.81 89 ASN A N 1
ATOM 703 C CA . ASN A 1 89 ? -6.75 22.172 -20.812 1 35.81 89 ASN A CA 1
ATOM 704 C C . ASN A 1 89 ? -7.273 23.609 -20.859 1 35.81 89 ASN A C 1
ATOM 706 O O . ASN A 1 89 ? -7.621 24.109 -21.922 1 35.81 89 ASN A O 1
ATOM 710 N N . GLN A 1 90 ? -7.711 24.094 -19.703 1 37.16 90 GLN A N 1
ATOM 711 C CA . GLN A 1 90 ? -8.289 25.422 -19.875 1 37.16 90 GLN A CA 1
ATOM 712 C C . GLN A 1 90 ? -7.215 26.5 -19.875 1 37.16 90 GLN A C 1
ATOM 714 O O . GLN A 1 90 ? -7.523 27.688 -19.875 1 37.16 90 GLN A O 1
ATOM 719 N N . HIS A 1 91 ? -6.008 26.281 -19.953 1 37.28 91 HIS A N 1
ATOM 720 C CA . HIS A 1 91 ? -5.211 27.484 -20.078 1 37.28 91 HIS A CA 1
ATOM 721 C C . HIS A 1 91 ? -5.703 28.359 -21.234 1 37.28 91 HIS A C 1
ATOM 723 O O . HIS A 1 91 ? -5.086 29.375 -21.562 1 37.28 91 HIS A O 1
ATOM 729 N N . THR A 1 92 ? -6.543 27.844 -22.188 1 33.12 92 THR A N 1
ATOM 730 C CA . THR A 1 92 ? -6.688 28.969 -23.125 1 33.12 92 THR A CA 1
ATOM 731 C C . THR A 1 92 ? -7.297 30.172 -22.406 1 33.12 92 THR A C 1
ATOM 733 O O . THR A 1 92 ? -6.773 31.281 -22.516 1 33.12 92 THR A O 1
ATOM 736 N N . ASP A 1 93 ? -8.758 30.406 -22.531 1 30.5 93 ASP A N 1
ATOM 737 C CA . ASP A 1 93 ? -9.312 31.766 -22.469 1 30.5 93 ASP A CA 1
ATOM 738 C C . ASP A 1 93 ? -9.43 32.25 -21.016 1 30.5 93 ASP A C 1
ATOM 740 O O . ASP A 1 93 ? -9.039 33.344 -20.703 1 30.5 93 ASP A O 1
ATOM 744 N N . GLN A 1 94 ? -10.75 32.062 -20.328 1 30.14 94 GLN A N 1
ATOM 745 C CA . GLN A 1 94 ? -11.477 33 -19.484 1 30.14 94 GLN A CA 1
ATOM 746 C C . GLN A 1 94 ? -10.906 33.031 -18.078 1 30.14 94 GLN A C 1
ATOM 748 O O . GLN A 1 94 ? -10.383 32.031 -17.594 1 30.14 94 GLN A O 1
ATOM 753 N N . THR A 1 95 ? -10.781 34.312 -17.234 1 32.25 95 THR A N 1
ATOM 754 C CA . THR A 1 95 ? -10.586 35.094 -16.016 1 32.25 95 THR A CA 1
ATOM 755 C C . THR A 1 95 ? -11.352 34.469 -14.852 1 32.25 95 THR A C 1
ATOM 757 O O . THR A 1 95 ? -11.281 34.938 -13.727 1 32.25 95 THR A O 1
ATOM 760 N N . GLY A 1 96 ? -12.609 33.844 -15.039 1 30.59 96 GLY A N 1
ATOM 761 C CA . GLY A 1 96 ? -13.734 33.969 -14.125 1 30.59 96 GLY A CA 1
ATOM 762 C C . GLY A 1 96 ? -13.445 33.469 -12.734 1 30.59 96 GLY A C 1
ATOM 763 O O . GLY A 1 96 ? -12.352 32.938 -12.469 1 30.59 96 GLY A O 1
ATOM 764 N N . SER A 1 97 ? -14.633 32.75 -12.031 1 32.31 97 SER A N 1
ATOM 765 C CA . SER A 1 97 ? -15.492 32.812 -10.852 1 32.31 97 SER A CA 1
ATOM 766 C C . SER A 1 97 ? -14.898 32 -9.703 1 32.31 97 SER A C 1
ATOM 768 O O . SER A 1 97 ? -15.461 31.969 -8.602 1 32.31 97 SER A O 1
ATOM 770 N N . MET A 1 98 ? -14.281 30.906 -9.938 1 36.31 98 MET A N 1
ATOM 771 C CA . MET A 1 98 ? -14.508 30.078 -8.742 1 36.31 98 MET A CA 1
ATOM 772 C C . MET A 1 98 ? -13.75 30.656 -7.551 1 36.31 98 MET A C 1
ATOM 774 O O . MET A 1 98 ? -12.516 30.625 -7.52 1 36.31 98 MET A O 1
ATOM 778 N N . GLY A 1 99 ? -14.281 31.875 -6.844 1 33.94 99 GLY A N 1
ATOM 779 C CA . GLY A 1 99 ? -13.867 32.594 -5.652 1 33.94 99 GLY A CA 1
ATOM 780 C C . GLY A 1 99 ? -13.695 31.703 -4.438 1 33.94 99 GLY A C 1
ATOM 781 O O . GLY A 1 99 ? -14.625 31.531 -3.652 1 33.94 99 GLY A O 1
ATOM 782 N N . SER A 1 100 ? -13.461 30.594 -4.258 1 37.31 100 SER A N 1
ATOM 783 C CA . SER A 1 100 ? -13.391 30.094 -2.889 1 37.31 100 SER A CA 1
ATOM 784 C C . SER A 1 100 ? -12.734 31.109 -1.964 1 37.31 100 SER A C 1
ATOM 786 O O . SER A 1 100 ? -12.023 32 -2.424 1 37.31 100 SER A O 1
ATOM 788 N N . PHE A 1 101 ? -12.727 31.5 -0.736 1 37.84 101 PHE A N 1
ATOM 789 C CA . PHE A 1 101 ? -11.906 32.562 -0.164 1 37.84 101 PHE A CA 1
ATOM 790 C C . PHE A 1 101 ? -10.594 32.688 -0.921 1 37.84 101 PHE A C 1
ATOM 792 O O . PHE A 1 101 ? -9.93 33.719 -0.843 1 37.84 101 PHE A O 1
ATOM 799 N N . SER A 1 102 ? -9.742 32.094 -1.706 1 36.5 102 SER A N 1
ATOM 800 C CA . SER A 1 102 ? -9.07 32.875 -2.727 1 36.5 102 SER A CA 1
ATOM 801 C C . SER A 1 102 ? -10.023 33.281 -3.84 1 36.5 102 SER A C 1
ATOM 803 O O . SER A 1 102 ? -10.453 32.438 -4.637 1 36.5 102 SER A O 1
ATOM 805 N N . GLY A 1 103 ? -11.102 33.656 -4.105 1 35.19 103 GLY A N 1
ATOM 806 C CA . GLY A 1 103 ? -11.344 34.469 -5.277 1 35.19 103 GLY A CA 1
ATOM 807 C C . GLY A 1 103 ? -10.141 35.312 -5.672 1 35.19 103 GLY A C 1
ATOM 808 O O . GLY A 1 103 ? -9.844 35.469 -6.855 1 35.19 103 GLY A O 1
ATOM 809 N N . VAL A 1 104 ? -9.711 36.375 -4.902 1 37.34 104 VAL A N 1
ATOM 810 C CA . VAL A 1 104 ? -8.547 37.25 -5.02 1 37.34 104 VAL A CA 1
ATOM 811 C C . VAL A 1 104 ? -7.27 36.406 -4.875 1 37.34 104 VAL A C 1
ATOM 813 O O . VAL A 1 104 ? -6.195 36.969 -4.613 1 37.34 104 VAL A O 1
ATOM 816 N N . TRP A 1 105 ? -7.273 35.281 -4.473 1 37.88 105 TRP A N 1
ATOM 817 C CA . TRP A 1 105 ? -6.051 34.5 -4.301 1 37.88 105 TRP A CA 1
ATOM 818 C C . TRP A 1 105 ? -5.367 34.25 -5.645 1 37.88 105 TRP A C 1
ATOM 820 O O . TRP A 1 105 ? -5.965 33.688 -6.555 1 37.88 105 TRP A O 1
ATOM 830 N N . PRO A 1 106 ? -4.328 34.969 -5.969 1 37.47 106 PRO A N 1
ATOM 831 C CA . PRO A 1 106 ? -3.617 34.812 -7.242 1 37.47 106 PRO A CA 1
ATOM 832 C C . PRO A 1 106 ? -3.416 33.344 -7.641 1 37.47 106 PRO A C 1
ATOM 834 O O . PRO A 1 106 ? -3.309 32.469 -6.777 1 37.47 106 PRO A O 1
ATOM 837 N N . ASN A 1 107 ? -3.869 32.844 -8.898 1 37.34 107 ASN A N 1
ATOM 838 C CA . ASN A 1 107 ? -3.633 31.734 -9.805 1 37.34 107 ASN A CA 1
ATOM 839 C C . ASN A 1 107 ? -2.277 31.078 -9.555 1 37.34 107 ASN A C 1
ATOM 841 O O . ASN A 1 107 ? -1.96 30.047 -10.148 1 37.34 107 ASN A O 1
ATOM 845 N N . LEU A 1 108 ? -1.288 31.875 -9.109 1 35 108 LEU A N 1
ATOM 846 C CA . LEU A 1 108 ? 0.114 31.484 -9.219 1 35 108 LEU A CA 1
ATOM 847 C C . LEU A 1 108 ? 0.361 30.141 -8.531 1 35 108 LEU A C 1
ATOM 849 O O . LEU A 1 108 ? 0.965 29.25 -9.117 1 35 108 LEU A O 1
ATOM 853 N N . CYS A 1 109 ? 0.711 30.172 -7.094 1 38.41 109 CYS A N 1
ATOM 854 C CA . CYS A 1 109 ? 1.553 29.25 -6.348 1 38.41 109 CYS A CA 1
ATOM 855 C C . CYS A 1 109 ? 0.817 27.938 -6.078 1 38.41 109 CYS A C 1
ATOM 857 O O . CYS A 1 109 ? 1.413 26.969 -5.598 1 38.41 109 CYS A O 1
ATOM 859 N N . LEU A 1 110 ? -0.416 28.016 -6.191 1 37.72 110 LEU A N 1
ATOM 860 C CA . LEU A 1 110 ? -1.106 26.781 -5.836 1 37.72 110 LEU A CA 1
ATOM 861 C C . LEU A 1 110 ? -0.755 25.656 -6.809 1 37.72 110 LEU A C 1
ATOM 863 O O . LEU A 1 110 ? -0.595 24.516 -6.406 1 37.72 110 LEU A O 1
ATOM 867 N N . ALA A 1 111 ? -0.783 26.109 -8.078 1 40.62 111 ALA A N 1
ATOM 868 C CA . ALA A 1 111 ? -0.466 25.078 -9.047 1 40.62 111 ALA A CA 1
ATOM 869 C C . ALA A 1 111 ? 0.83 24.359 -8.68 1 40.62 111 ALA A C 1
ATOM 871 O O . ALA A 1 111 ? 0.913 23.125 -8.758 1 40.62 111 ALA A O 1
ATOM 872 N N . SER A 1 112 ? 1.828 25.266 -8.547 1 39.69 112 SER A N 1
ATOM 873 C CA . SER A 1 112 ? 3.105 24.609 -8.273 1 39.69 112 SER A CA 1
ATOM 874 C C . SER A 1 112 ? 3.027 23.75 -7.02 1 39.69 112 SER A C 1
ATOM 876 O O . SER A 1 112 ? 3.664 22.703 -6.938 1 39.69 112 SER A O 1
ATOM 878 N N . TYR A 1 113 ? 2.287 24.359 -6.125 1 37.72 113 TYR A N 1
ATOM 879 C CA . TYR A 1 113 ? 2.145 23.656 -4.852 1 37.72 113 TYR A CA 1
ATOM 880 C C . TYR A 1 113 ? 1.429 22.328 -5.039 1 37.72 113 TYR A C 1
ATOM 882 O O . TYR A 1 113 ? 1.829 21.312 -4.461 1 37.72 113 TYR A O 1
ATOM 890 N N . LEU A 1 114 ? 0.422 22.438 -5.855 1 42.53 114 LEU A N 1
ATOM 891 C CA . LEU A 1 114 ? -0.362 21.219 -6.051 1 42.53 114 LEU A CA 1
ATOM 892 C C . LEU A 1 114 ? 0.385 20.219 -6.934 1 42.53 114 LEU A C 1
ATOM 894 O O . LEU A 1 114 ? 0.129 19.016 -6.879 1 42.53 114 LEU A O 1
ATOM 898 N N . GLU A 1 115 ? 1.16 20.812 -7.828 1 43.84 115 GLU A N 1
ATOM 899 C CA . GLU A 1 115 ? 1.945 19.859 -8.594 1 43.84 115 GLU A CA 1
ATOM 900 C C . GLU A 1 115 ? 2.678 18.875 -7.672 1 43.84 115 GLU A C 1
ATOM 902 O O . GLU A 1 115 ? 2.756 17.688 -7.957 1 43.84 115 GLU A O 1
ATOM 907 N N . ASP A 1 116 ? 3.301 19.469 -6.664 1 41.62 116 ASP A N 1
ATOM 908 C CA . ASP A 1 116 ? 3.959 18.578 -5.719 1 41.62 116 ASP A CA 1
ATOM 909 C C . ASP A 1 116 ? 2.947 17.656 -5.035 1 41.62 116 ASP A C 1
ATOM 911 O O . ASP A 1 116 ? 3.254 16.5 -4.734 1 41.62 116 ASP A O 1
ATOM 915 N N . PHE A 1 117 ? 1.806 18.156 -4.871 1 41.22 117 PHE A N 1
ATOM 916 C CA . PHE A 1 117 ? 0.779 17.328 -4.238 1 41.22 117 PHE A CA 1
ATOM 917 C C . PHE A 1 117 ? 0.165 16.375 -5.246 1 41.22 117 PHE A C 1
ATOM 919 O O . PHE A 1 117 ? -0.465 15.383 -4.859 1 41.22 117 PHE A O 1
ATOM 926 N N . LYS A 1 118 ? 0.007 16.781 -6.531 1 44.25 118 LYS A N 1
ATOM 927 C CA . LYS A 1 118 ? -0.378 15.734 -7.477 1 44.25 118 LYS A CA 1
ATOM 928 C C . LYS A 1 118 ? 0.328 14.422 -7.156 1 44.25 118 LYS A C 1
ATOM 930 O O . LYS A 1 118 ? -0.239 13.344 -7.348 1 44.25 118 LYS A O 1
ATOM 935 N N . VAL A 1 119 ? 1.532 14.578 -6.812 1 42.09 119 VAL A N 1
ATOM 936 C CA . VAL A 1 119 ? 2.215 13.406 -6.27 1 42.09 119 VAL A CA 1
ATOM 937 C C . VAL A 1 119 ? 1.451 12.883 -5.059 1 42.09 119 VAL A C 1
ATOM 939 O O . VAL A 1 119 ? 1.366 11.664 -4.852 1 42.09 119 VAL A O 1
ATOM 942 N N . LEU A 1 120 ? 0.92 13.852 -4.309 1 41.22 120 LEU A N 1
ATOM 943 C CA . LEU A 1 120 ? 0.079 13.43 -3.193 1 41.22 120 LEU A CA 1
ATOM 944 C C . LEU A 1 120 ? -1.25 12.875 -3.693 1 41.22 120 LEU A C 1
ATOM 946 O O . LEU A 1 120 ? -1.825 11.977 -3.074 1 41.22 120 LEU A O 1
ATOM 950 N N . ASN A 1 121 ? -1.862 13.477 -4.746 1 41.66 121 ASN A N 1
ATOM 951 C CA . ASN A 1 121 ? -3.199 13.172 -5.25 1 41.66 121 ASN A CA 1
ATOM 952 C C . ASN A 1 121 ? -3.314 11.719 -5.703 1 41.66 121 ASN A C 1
ATOM 954 O O . ASN A 1 121 ? -4.418 11.18 -5.781 1 41.66 121 ASN A O 1
ATOM 958 N N . GLY A 1 122 ? -2.406 11.312 -6.57 1 40.81 122 GLY A N 1
ATOM 959 C CA . GLY A 1 122 ? -2.754 9.984 -7.051 1 40.81 122 GLY A CA 1
ATOM 960 C C . GLY A 1 122 ? -3.197 9.047 -5.945 1 40.81 122 GLY A C 1
ATOM 961 O O . GLY A 1 122 ? -3.633 7.926 -6.215 1 40.81 122 GLY A O 1
ATOM 962 N N . LYS A 1 123 ? -2.666 9.305 -4.781 1 42.94 123 LYS A N 1
ATOM 963 C CA . LYS A 1 123 ? -3.057 8.453 -3.666 1 42.94 123 LYS A CA 1
ATOM 964 C C . LYS A 1 123 ? -4.418 8.859 -3.111 1 42.94 123 LYS A C 1
ATOM 966 O O . LYS A 1 123 ? -4.652 10.031 -2.83 1 42.94 123 LYS A O 1
ATOM 971 N N . LYS A 1 124 ? -5.434 8.203 -3.23 1 46.31 124 LYS A N 1
ATOM 972 C CA . LYS A 1 124 ? -6.801 8.211 -2.729 1 46.31 124 LYS A CA 1
ATOM 973 C C . LYS A 1 124 ? -6.926 9.086 -1.479 1 46.31 124 LYS A C 1
ATOM 975 O O . LYS A 1 124 ? -5.945 9.289 -0.761 1 46.31 124 LYS A O 1
ATOM 980 N N . SER A 1 125 ? -8.188 9.844 -1.073 1 51.06 125 SER A N 1
ATOM 981 C CA . SER A 1 125 ? -8.953 10.547 -0.05 1 51.06 125 SER A CA 1
ATOM 982 C C . SER A 1 125 ? -8.492 10.156 1.352 1 51.06 125 SER A C 1
ATOM 984 O O . SER A 1 125 ? -8.727 10.891 2.314 1 51.06 125 SER A O 1
ATOM 986 N N . ASN A 1 126 ? -7.691 9.078 1.523 1 59.56 126 ASN A N 1
ATOM 987 C CA . ASN A 1 126 ? -7.594 8.547 2.879 1 59.56 126 ASN A CA 1
ATOM 988 C C . ASN A 1 126 ? -6.484 9.234 3.672 1 59.56 126 ASN A C 1
ATOM 990 O O . ASN A 1 126 ? -6.348 9.008 4.875 1 59.56 126 ASN A O 1
ATOM 994 N N . ASN A 1 127 ? -5.859 10.25 2.973 1 83.12 127 ASN A N 1
ATOM 995 C CA . ASN A 1 127 ? -4.789 10.852 3.762 1 83.12 127 ASN A CA 1
ATOM 996 C C . ASN A 1 127 ? -4.961 12.367 3.877 1 83.12 127 ASN A C 1
ATOM 998 O O . ASN A 1 127 ? -3.996 13.117 3.723 1 83.12 127 ASN A O 1
ATOM 1002 N N . PHE A 1 128 ? -6.199 12.773 4.09 1 88.62 128 PHE A N 1
ATOM 1003 C CA . PHE A 1 128 ? -6.559 14.188 4.168 1 88.62 128 PHE A CA 1
ATOM 1004 C C . PHE A 1 128 ? -5.75 14.898 5.25 1 88.62 128 PHE A C 1
ATOM 1006 O O . PHE A 1 128 ? -5.047 15.867 4.973 1 88.62 128 PHE A O 1
ATOM 1013 N N . MET A 1 129 ? -5.832 14.352 6.48 1 92.81 129 MET A N 1
ATOM 1014 C CA . MET A 1 129 ? -5.203 15 7.625 1 92.81 129 MET A CA 1
ATOM 1015 C C . MET A 1 129 ? -3.682 14.93 7.523 1 92.81 129 MET A C 1
ATOM 1017 O O . MET A 1 129 ? -2.984 15.875 7.898 1 92.81 129 MET A O 1
ATOM 1021 N N . MET A 1 130 ? -3.213 13.828 7.008 1 92.75 130 MET A N 1
ATOM 1022 C CA . MET A 1 130 ? -1.771 13.68 6.824 1 92.75 130 MET A CA 1
ATOM 1023 C C . MET A 1 130 ? -1.234 14.719 5.852 1 92.75 130 MET A C 1
ATOM 1025 O O . MET A 1 130 ? -0.226 1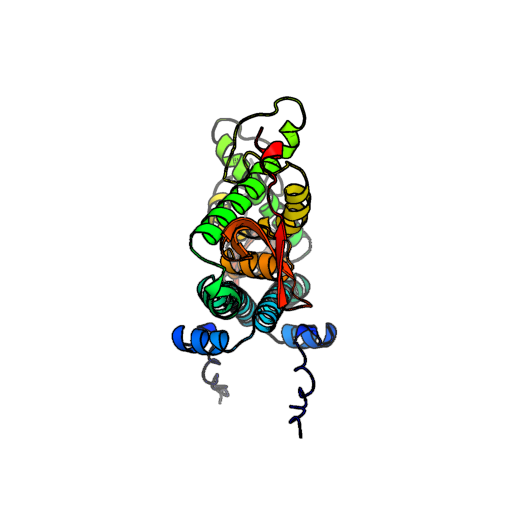5.375 6.125 1 92.75 130 MET A O 1
ATOM 1029 N N . SER A 1 131 ? -1.916 14.883 4.758 1 90 131 SER A N 1
ATOM 1030 C CA . SER A 1 131 ? -1.492 15.852 3.758 1 90 131 SER A CA 1
ATOM 1031 C C . SER A 1 131 ? -1.577 17.281 4.301 1 90 131 SER A C 1
ATOM 1033 O O . SER A 1 131 ? -0.709 18.109 4.02 1 90 131 SER A O 1
ATOM 1035 N N . LEU A 1 132 ? -2.643 17.516 5.016 1 91.44 132 LEU A N 1
ATOM 1036 C CA . LEU A 1 132 ? -2.762 18.828 5.652 1 91.44 132 LEU A CA 1
ATOM 1037 C C . LEU A 1 132 ? -1.599 19.078 6.609 1 91.44 132 LEU A C 1
ATOM 1039 O O . LEU A 1 132 ? -0.979 20.141 6.574 1 91.44 132 LEU A O 1
ATOM 1043 N N . TYR A 1 133 ? -1.267 18.094 7.406 1 93.19 133 TYR A N 1
ATOM 1044 C CA . TYR A 1 133 ? -0.162 18.219 8.352 1 93.19 133 TYR A CA 1
ATOM 1045 C C . TYR A 1 133 ? 1.122 18.625 7.641 1 93.19 133 TYR A C 1
ATOM 1047 O O . TYR A 1 133 ? 1.79 19.578 8.047 1 93.19 133 TYR A O 1
ATOM 1055 N N . PHE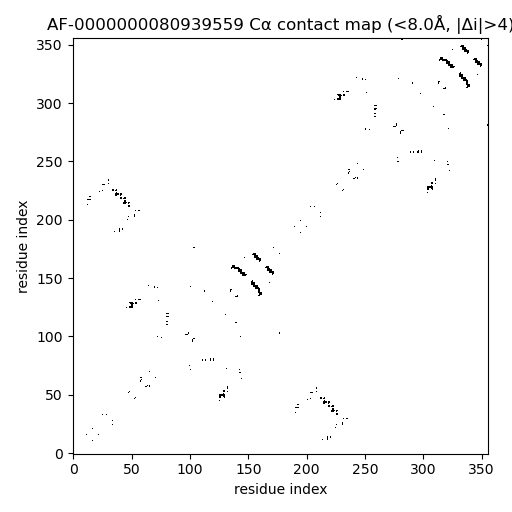 A 1 134 ? 1.399 18.016 6.617 1 90.69 134 PHE A N 1
ATOM 1056 C CA . PHE A 1 134 ? 2.668 18.25 5.938 1 90.69 134 PHE A CA 1
ATOM 1057 C C . PHE A 1 134 ? 2.645 19.594 5.203 1 90.69 134 PHE A C 1
ATOM 1059 O O . PHE A 1 134 ? 3.67 20.266 5.109 1 90.69 134 PHE A O 1
ATOM 1066 N N . SER A 1 135 ? 1.505 19.906 4.688 1 87.75 135 SER A N 1
ATOM 1067 C CA . SER A 1 135 ? 1.396 21.203 4.035 1 87.75 135 SER A CA 1
ATOM 1068 C C . SER A 1 135 ? 1.585 22.344 5.035 1 87.75 135 SER A C 1
ATOM 1070 O O . SER A 1 135 ? 2.17 23.375 4.707 1 87.75 135 SER A O 1
ATOM 1072 N N . LEU A 1 136 ? 1.069 22.141 6.188 1 91.38 136 LEU A N 1
ATOM 1073 C CA . LEU A 1 136 ? 1.277 23.109 7.254 1 91.38 136 LEU A CA 1
ATOM 1074 C C . LEU A 1 136 ? 2.736 23.125 7.695 1 91.38 136 LEU A C 1
ATOM 1076 O O . LEU A 1 136 ? 3.352 24.188 7.773 1 91.38 136 LEU A O 1
ATOM 1080 N N . GLN A 1 137 ? 3.268 21.953 7.883 1 91.62 137 GLN A N 1
ATOM 1081 C CA . GLN A 1 137 ? 4.621 21.797 8.406 1 91.62 137 GLN A CA 1
ATOM 1082 C C . GLN A 1 137 ? 5.645 22.438 7.473 1 91.62 137 GLN A C 1
ATOM 1084 O O . GLN A 1 137 ? 6.629 23.031 7.926 1 91.62 137 GLN A O 1
ATOM 1089 N N . THR A 1 138 ? 5.402 22.328 6.281 1 87.25 138 THR A N 1
ATOM 1090 C CA . THR A 1 138 ? 6.359 22.828 5.301 1 87.25 138 THR A CA 1
ATOM 1091 C C . THR A 1 138 ? 6.129 24.312 5.039 1 87.25 138 THR A C 1
ATOM 1093 O O . THR A 1 138 ? 6.965 24.984 4.43 1 87.25 138 THR A O 1
ATOM 1096 N N . GLY A 1 139 ? 4.949 24.812 5.336 1 87.31 139 GLY A N 1
ATOM 1097 C CA . GLY A 1 139 ? 4.621 26.203 5.105 1 87.31 139 GLY A CA 1
ATOM 1098 C C . GLY A 1 139 ? 4.082 26.469 3.713 1 87.31 139 GLY A C 1
ATOM 1099 O O . GLY A 1 139 ? 3.916 27.625 3.314 1 87.31 139 GLY A O 1
ATOM 1100 N N . SER A 1 140 ? 3.812 25.406 3.078 1 81 140 SER A N 1
ATOM 1101 C CA . SER A 1 140 ? 3.336 25.562 1.708 1 81 140 SER A CA 1
ATOM 1102 C C . SER A 1 140 ? 1.857 25.938 1.676 1 81 140 SER A C 1
ATOM 1104 O O . SER A 1 140 ? 1.357 26.438 0.663 1 81 140 SER A O 1
ATOM 1106 N N . PHE A 1 141 ? 1.252 25.734 2.699 1 84.25 141 PHE A N 1
ATOM 1107 C CA . PHE A 1 141 ? -0.174 26.031 2.787 1 84.25 141 PHE A CA 1
ATOM 1108 C C . PHE A 1 141 ? -0.415 27.359 3.482 1 84.25 141 PHE A C 1
ATOM 1110 O O . PHE A 1 141 ? -0.067 27.531 4.652 1 84.25 141 PHE A O 1
ATOM 1117 N N . TRP A 1 142 ? -0.93 28.266 2.699 1 83.81 142 TRP A N 1
ATOM 1118 C CA . TRP A 1 142 ? -1.362 29.547 3.234 1 83.81 142 TRP A CA 1
ATOM 1119 C C . TRP A 1 142 ? -2.871 29.562 3.449 1 83.81 142 TRP A C 1
ATOM 1121 O O . TRP A 1 142 ? -3.637 29.172 2.564 1 83.81 142 TRP A O 1
ATOM 1131 N N . PHE A 1 143 ? -3.252 30 4.594 1 83.38 143 PHE A N 1
ATOM 1132 C CA . PHE A 1 143 ? -4.68 30 4.887 1 83.38 143 PHE A CA 1
ATOM 1133 C C . PHE A 1 143 ? -5.086 31.297 5.578 1 83.38 143 PHE A C 1
ATOM 1135 O O . PHE A 1 143 ? -4.254 31.953 6.203 1 83.38 143 PHE A O 1
ATOM 1142 N N . PRO A 1 144 ? -6.301 31.609 5.289 1 80.31 144 PRO A N 1
ATOM 1143 C CA . PRO A 1 144 ? -6.773 32.844 5.934 1 80.31 144 PRO A CA 1
ATOM 1144 C C . PRO A 1 144 ? -6.902 32.688 7.449 1 80.31 144 PRO A C 1
ATOM 1146 O O . PRO A 1 144 ? -7.289 31.641 7.945 1 80.31 144 PRO A O 1
ATOM 1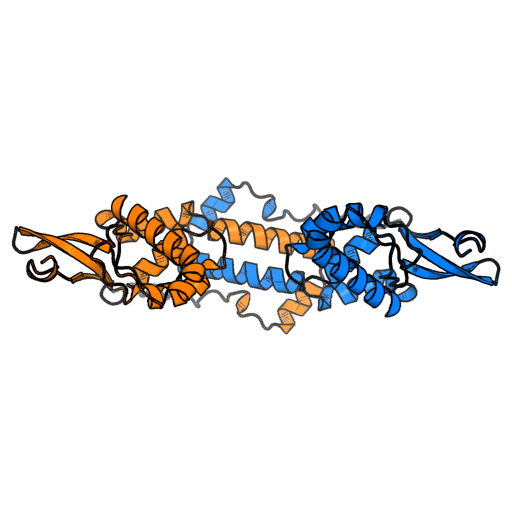149 N N . ALA A 1 145 ? -6.438 33.719 8.102 1 82.56 145 ALA A N 1
ATOM 1150 C CA . ALA A 1 145 ? -6.555 33.781 9.562 1 82.56 145 ALA A CA 1
ATOM 1151 C C . ALA A 1 145 ? -6.656 35.219 10.055 1 82.56 145 ALA A C 1
ATOM 1153 O O . ALA A 1 145 ? -6.387 36.156 9.305 1 82.56 145 ALA A O 1
ATOM 1154 N N . GLN A 1 146 ? -7.195 35.312 11.281 1 82.31 146 GLN A N 1
ATOM 1155 C CA . GLN A 1 146 ? -7.211 36.625 11.953 1 82.31 146 GLN A CA 1
ATOM 1156 C C . GLN A 1 146 ? -5.984 36.781 12.844 1 82.31 146 GLN A C 1
ATOM 1158 O O . GLN A 1 146 ? -5.672 35.906 13.656 1 82.31 146 GLN A O 1
ATOM 1163 N N . VAL A 1 147 ? -5.25 37.875 12.531 1 83.56 147 VAL A N 1
ATOM 1164 C CA . VAL A 1 147 ? -4.012 38.125 13.258 1 83.56 147 VAL A CA 1
ATOM 1165 C C . VAL A 1 147 ? -4.172 39.375 14.141 1 83.56 147 VAL A C 1
ATOM 1167 O O . VAL A 1 147 ? -4.727 40.375 13.703 1 83.56 147 VAL A O 1
ATOM 1170 N N . TYR A 1 148 ? -3.836 39.125 15.406 1 84.81 148 TYR A N 1
ATOM 1171 C CA . TYR A 1 148 ? -3.846 40.219 16.344 1 84.81 148 TYR A CA 1
ATOM 1172 C C . TYR A 1 148 ? -2.51 40.969 16.344 1 84.81 148 TYR A C 1
ATOM 1174 O O . TYR A 1 148 ? -1.477 40.406 16.688 1 84.81 148 TYR A O 1
ATOM 1182 N N . LYS A 1 149 ? -2.602 42.125 15.789 1 81.25 149 LYS A N 1
ATOM 1183 C CA . LYS A 1 149 ? -1.403 42.969 15.766 1 81.25 149 LYS A CA 1
ATOM 1184 C C . LYS A 1 149 ? -1.71 44.375 16.25 1 81.25 149 LYS A C 1
ATOM 1186 O O . LYS A 1 149 ? -2.65 45.031 15.766 1 81.25 149 LYS A O 1
ATOM 1191 N N . ASP A 1 150 ? -0.957 44.875 17.172 1 85.06 150 ASP A N 1
ATOM 1192 C CA . ASP A 1 150 ? -1.093 46.219 17.719 1 85.06 150 ASP A CA 1
ATOM 1193 C C . ASP A 1 150 ? -2.529 46.5 18.156 1 85.06 150 ASP A C 1
ATOM 1195 O O . ASP A 1 150 ? -3.113 47.531 17.797 1 85.06 150 ASP A O 1
ATOM 1199 N N . LEU A 1 151 ? -3.178 45.562 18.766 1 87.25 151 LEU A N 1
ATOM 1200 C CA . LEU A 1 151 ? -4.5 45.656 19.375 1 87.25 151 LEU A CA 1
ATOM 1201 C C . LEU A 1 151 ? -5.59 45.688 18.312 1 87.25 151 LEU A C 1
ATOM 1203 O O . LEU A 1 151 ? -6.734 46.031 18.609 1 87.25 151 LEU A O 1
ATOM 1207 N N . VAL A 1 152 ? -5.168 45.5 17.094 1 87.12 152 VAL A N 1
ATOM 1208 C CA . VAL A 1 152 ? -6.121 45.438 15.984 1 87.12 152 VAL A CA 1
ATOM 1209 C C . VAL A 1 152 ? -6.121 44.062 15.359 1 87.12 152 VAL A C 1
ATOM 1211 O O . VAL A 1 152 ? -5.09 43.375 15.328 1 87.12 152 VAL A O 1
ATOM 1214 N N . ILE A 1 153 ? -7.277 43.594 15.023 1 86.19 153 ILE A N 1
ATOM 1215 C CA . ILE A 1 153 ? -7.426 42.312 14.344 1 86.19 153 ILE A CA 1
ATOM 1216 C C . ILE A 1 153 ? -7.41 42.5 12.836 1 86.19 153 ILE A C 1
ATOM 1218 O O . ILE A 1 153 ? -8.164 43.312 12.305 1 86.19 153 ILE A O 1
ATOM 1222 N N . TYR A 1 154 ? -6.398 41.812 12.188 1 80.19 154 TYR A N 1
ATOM 1223 C CA . TYR A 1 154 ? -6.27 41.906 10.742 1 80.19 154 TYR A CA 1
ATOM 1224 C C . TYR A 1 154 ? -6.586 40.562 10.086 1 80.19 154 TYR A C 1
ATOM 1226 O O . TYR A 1 154 ? -6.258 39.5 10.633 1 80.19 154 TYR A O 1
ATOM 1234 N N . ASN A 1 155 ? -7.328 40.688 8.984 1 77.69 155 ASN A N 1
ATOM 1235 C CA . ASN A 1 155 ? -7.406 39.5 8.117 1 77.69 155 ASN A CA 1
ATOM 1236 C C . ASN A 1 155 ? -6.117 39.312 7.32 1 77.69 155 ASN A C 1
ATOM 1238 O O . ASN A 1 155 ? -5.605 40.25 6.727 1 77.69 155 ASN A O 1
ATOM 1242 N N . ALA A 1 156 ? -5.535 38.188 7.453 1 80.62 156 ALA A N 1
ATOM 1243 C CA . ALA A 1 156 ? -4.281 37.938 6.746 1 80.62 156 ALA A CA 1
ATOM 1244 C C . ALA A 1 156 ? -4.188 36.469 6.293 1 80.62 156 ALA A C 1
ATOM 1246 O O . ALA A 1 156 ? -4.965 35.625 6.738 1 80.62 156 ALA A O 1
ATOM 1247 N N . LEU A 1 157 ? -3.316 36.281 5.297 1 82.19 157 LEU A N 1
ATOM 1248 C CA . LEU A 1 157 ? -2.895 34.938 4.98 1 82.19 157 LEU A CA 1
ATOM 1249 C C . LEU A 1 157 ? -1.691 34.531 5.824 1 82.19 157 LEU A C 1
ATOM 1251 O O . LEU A 1 157 ? -0.728 35.281 5.949 1 82.19 157 LEU A O 1
ATOM 1255 N N . VAL A 1 158 ? -1.866 33.406 6.316 1 87.31 158 VAL A N 1
ATOM 1256 C CA . VAL A 1 158 ? -0.816 33 7.242 1 87.31 158 VAL A CA 1
ATOM 1257 C C . VAL A 1 158 ? -0.213 31.656 6.789 1 87.31 158 VAL A C 1
ATOM 1259 O O . VAL A 1 158 ? -0.917 30.797 6.25 1 87.31 158 VAL A O 1
ATOM 1262 N N . SER A 1 159 ? 1.059 31.5 7.008 1 87.88 159 SER A N 1
ATOM 1263 C CA . SER A 1 159 ? 1.783 30.25 6.738 1 87.88 159 SER A CA 1
ATOM 1264 C C . SER A 1 159 ? 2.771 29.938 7.855 1 87.88 159 SER A C 1
ATOM 1266 O O . SER A 1 159 ? 3.277 30.844 8.523 1 87.88 159 SER A O 1
ATOM 1268 N N . TYR A 1 160 ? 2.986 28.734 8.008 1 91.38 160 TYR A N 1
ATOM 1269 C CA . TYR A 1 160 ? 3.844 28.25 9.086 1 91.38 160 TYR A CA 1
ATOM 1270 C C . TYR A 1 160 ? 5.297 28.188 8.633 1 91.38 160 TYR A C 1
ATOM 1272 O O . TYR A 1 160 ? 5.586 27.766 7.512 1 91.38 160 TYR A O 1
ATOM 1280 N N . HIS A 1 161 ? 6.164 28.641 9.508 1 91.94 161 HIS A N 1
ATOM 1281 C CA . HIS A 1 161 ? 7.605 28.5 9.32 1 91.94 161 HIS A CA 1
ATOM 1282 C C . HIS A 1 161 ? 8.195 27.516 10.32 1 91.94 161 HIS A C 1
ATOM 1284 O O . HIS A 1 161 ? 8.359 27.828 11.492 1 91.94 161 HIS A O 1
ATOM 1290 N N . SER A 1 162 ? 8.578 26.391 9.867 1 90.75 162 SER A N 1
ATOM 1291 C CA . SER A 1 162 ? 8.953 25.281 10.734 1 90.75 162 SER A CA 1
ATOM 1292 C C . SER A 1 162 ? 10.281 25.547 11.438 1 90.75 162 SER A C 1
ATOM 1294 O O . SER A 1 162 ? 10.492 25.109 12.57 1 90.75 162 SER A O 1
ATOM 1296 N N . GLN A 1 163 ? 11.195 26.25 10.852 1 91.25 163 GLN A N 1
ATOM 1297 C CA . GLN A 1 163 ? 12.516 26.5 11.422 1 91.25 163 GLN A CA 1
ATOM 1298 C C . GLN A 1 163 ? 12.422 27.406 12.648 1 91.25 163 GLN A C 1
ATOM 1300 O O . GLN A 1 163 ? 13.086 27.156 13.656 1 91.25 163 GLN A O 1
ATOM 1305 N N . SER A 1 164 ? 11.555 28.375 12.57 1 93.12 164 SER A N 1
ATOM 1306 C CA . SER A 1 164 ? 11.414 29.312 13.672 1 93.12 164 SER A CA 1
ATOM 1307 C C . SER A 1 164 ? 10.195 28.984 14.531 1 93.12 164 SER A C 1
ATOM 1309 O O . SER A 1 164 ? 9.984 29.594 15.578 1 93.12 164 SER A O 1
ATOM 1311 N N . ASN A 1 165 ? 9.438 27.969 14.07 1 91.81 165 ASN A N 1
ATOM 1312 C CA . ASN A 1 165 ? 8.195 27.594 14.75 1 91.81 165 ASN A CA 1
ATOM 1313 C C . ASN A 1 165 ? 7.277 28.797 14.938 1 91.81 165 ASN A C 1
ATOM 1315 O O . ASN A 1 165 ? 6.777 29.031 16.047 1 91.81 165 ASN A O 1
ATOM 1319 N N . THR A 1 166 ? 7.207 29.609 13.875 1 92 166 THR A N 1
ATOM 1320 C CA . THR A 1 166 ? 6.352 30.797 13.906 1 92 166 THR A CA 1
ATOM 1321 C C . THR A 1 166 ? 5.504 30.891 12.641 1 92 166 THR A C 1
ATOM 1323 O O . THR A 1 166 ? 5.742 30.156 11.68 1 92 166 THR A O 1
ATOM 1326 N N . PHE A 1 167 ? 4.469 31.672 12.82 1 90.38 167 PHE A N 1
ATOM 1327 C CA . PHE A 1 167 ? 3.65 31.938 11.641 1 90.38 167 PHE A CA 1
ATOM 1328 C C . PHE A 1 167 ? 3.982 33.312 11.047 1 90.38 167 PHE A C 1
ATOM 1330 O O . PHE A 1 167 ? 4.223 34.25 11.789 1 90.38 167 PHE A O 1
ATOM 1337 N N . GLN A 1 168 ? 4.027 33.312 9.742 1 88.88 168 GLN A N 1
ATOM 1338 C CA . GLN A 1 168 ? 4.16 34.562 9.016 1 88.88 168 GLN A CA 1
ATOM 1339 C C . GLN A 1 168 ? 2.84 34.969 8.367 1 88.88 168 GLN A C 1
ATOM 1341 O O . GLN A 1 168 ? 2.018 34.125 8.039 1 88.88 168 GLN A O 1
ATOM 1346 N N . ALA A 1 169 ? 2.627 36.219 8.375 1 85.44 169 ALA A N 1
ATOM 1347 C CA . ALA A 1 169 ? 1.359 36.75 7.863 1 85.44 169 ALA A CA 1
ATOM 1348 C C . ALA A 1 169 ? 1.584 37.688 6.684 1 85.44 169 ALA A C 1
ATOM 1350 O O . ALA A 1 169 ? 2.574 38.406 6.645 1 85.44 169 ALA A O 1
ATOM 1351 N N . ARG A 1 170 ? 0.793 37.594 5.742 1 80.5 170 ARG A N 1
ATOM 1352 C CA . ARG A 1 170 ? 0.703 38.531 4.629 1 80.5 170 ARG A CA 1
ATOM 1353 C C . ARG A 1 170 ? -0.609 39.312 4.672 1 80.5 170 ARG A C 1
ATOM 1355 O O . ARG A 1 170 ? -1.687 38.719 4.555 1 80.5 170 ARG A O 1
ATOM 1362 N N . TYR A 1 171 ? -0.478 40.688 4.945 1 75.12 171 TYR A N 1
ATOM 1363 C CA . TYR A 1 171 ? -1.651 41.531 5.145 1 75.12 171 TYR A CA 1
ATOM 1364 C C . TYR A 1 171 ? -2.186 42.031 3.811 1 75.12 171 TYR A C 1
ATOM 1366 O O . TYR A 1 171 ? -1.412 42.344 2.9 1 75.12 171 TYR A O 1
ATOM 1374 N N . MET A 1 172 ? -3.348 41.625 3.436 1 60.28 172 MET A N 1
ATOM 1375 C CA . MET A 1 172 ? -3.996 42.094 2.213 1 60.28 172 MET A CA 1
ATOM 1376 C C . MET A 1 172 ? -4.289 43.594 2.287 1 60.28 172 MET A C 1
ATOM 1378 O O . MET A 1 172 ? -4.746 44.062 3.318 1 60.28 172 MET A O 1
ATOM 1382 N N . LYS A 1 173 ? -3.422 44.562 1.684 1 56 173 LYS A N 1
ATOM 1383 C CA . LYS A 1 173 ? -3.729 45.969 1.583 1 56 173 LYS A CA 1
ATOM 1384 C C . LYS A 1 173 ? -5.082 46.188 0.916 1 56 173 LYS A C 1
ATOM 1386 O O . LYS A 1 173 ? -5.508 45.406 0.077 1 56 173 LYS A O 1
ATOM 1391 N N . ASN A 1 174 ? -5.984 47.062 1.504 1 50.41 174 ASN A N 1
ATOM 1392 C CA . ASN A 1 174 ? -7.211 47.562 0.913 1 50.41 174 ASN A CA 1
ATOM 1393 C C . ASN A 1 174 ? -7.082 47.719 -0.6 1 50.41 174 ASN A C 1
ATOM 1395 O O . ASN A 1 174 ? -8.062 47.562 -1.331 1 50.41 174 ASN A O 1
ATOM 1399 N N . GLU A 1 175 ? -6.023 48.25 -1.128 1 44.06 175 GLU A N 1
ATOM 1400 C CA . GLU A 1 175 ? -5.988 48.531 -2.555 1 44.06 175 GLU A CA 1
ATOM 1401 C C . GLU A 1 175 ? -6.035 47.281 -3.393 1 44.06 175 GLU A C 1
ATOM 1403 O O . GLU A 1 175 ? -6.355 47.312 -4.582 1 44.06 175 GLU A O 1
ATOM 1408 N N . ASP A 1 176 ? -5.676 46.25 -3.072 1 39.72 176 ASP A N 1
ATOM 1409 C CA . ASP A 1 176 ? -5.668 45.031 -3.9 1 39.72 176 ASP A CA 1
ATOM 1410 C C . ASP A 1 176 ? -7.039 44.375 -3.893 1 39.72 176 ASP A C 1
ATOM 1412 O O . ASP A 1 176 ? -7.234 43.344 -4.559 1 39.72 176 ASP A O 1
ATOM 1416 N N . LEU A 1 177 ? -7.961 44.625 -3.098 1 34.25 177 LEU A N 1
ATOM 1417 C CA . LEU A 1 177 ? -9.375 44.281 -3.176 1 34.25 177 LEU A CA 1
ATOM 1418 C C . LEU A 1 177 ? -10.117 45.219 -4.109 1 34.25 177 LEU A C 1
ATOM 1420 O O . LEU A 1 177 ? -11.336 45.125 -4.277 1 34.25 177 LEU A O 1
ATOM 1424 N N . LEU A 1 178 ? -9.57 46.438 -4.473 1 29.16 178 LEU A N 1
ATOM 1425 C CA . LEU A 1 178 ? -10.219 47.188 -5.531 1 29.16 178 LEU A CA 1
ATOM 1426 C C . LEU A 1 178 ? -9.836 46.656 -6.902 1 29.16 178 LEU A C 1
ATOM 1428 O O . LEU A 1 178 ? -8.672 46.344 -7.145 1 29.16 178 LEU A O 1
ATOM 1432 N N . MET B 1 1 ? 6.402 -43.875 13.352 1 33.41 1 MET B N 1
ATOM 1433 C CA . MET B 1 1 ? 6.148 -42.812 14.328 1 33.41 1 MET B CA 1
ATOM 1434 C C . MET B 1 1 ? 6.258 -41.438 13.68 1 33.41 1 MET B C 1
ATOM 1436 O O . MET B 1 1 ? 7.348 -41.031 13.297 1 33.41 1 MET B O 1
ATOM 1440 N N . GLU B 1 2 ? 5.312 -41.094 12.797 1 36.41 2 GLU B N 1
ATOM 1441 C CA . GLU B 1 2 ? 5.199 -39.875 12.008 1 36.41 2 GLU B CA 1
ATOM 1442 C C . GLU B 1 2 ? 5.324 -38.625 12.883 1 36.41 2 GLU B C 1
ATOM 1444 O O . GLU B 1 2 ? 4.617 -38.5 13.883 1 36.41 2 GLU B O 1
ATOM 1449 N N . LYS B 1 3 ? 6.57 -38.125 13.086 1 38.97 3 LYS B N 1
ATOM 1450 C CA . LYS B 1 3 ? 6.812 -36.906 13.828 1 38.97 3 LYS B CA 1
ATOM 1451 C C . LYS B 1 3 ? 5.73 -35.844 13.539 1 38.97 3 LYS B C 1
ATOM 1453 O O . LYS B 1 3 ? 5.574 -35.406 12.398 1 38.97 3 LYS B O 1
ATOM 1458 N N . SER B 1 4 ? 4.586 -35.938 14.141 1 41.81 4 SER B N 1
ATOM 1459 C CA . SER B 1 4 ? 3.605 -34.875 14.195 1 41.81 4 SER B CA 1
ATOM 1460 C C . SER B 1 4 ? 4.277 -33.531 14.438 1 41.81 4 SER B C 1
ATOM 1462 O O . SER B 1 4 ? 4.734 -33.25 15.547 1 41.81 4 SER B O 1
ATOM 1464 N N . THR B 1 5 ? 5.246 -33.188 13.578 1 43.19 5 THR B N 1
ATOM 1465 C CA . THR B 1 5 ? 5.723 -31.828 13.758 1 43.19 5 THR B CA 1
ATOM 1466 C C . THR B 1 5 ? 4.59 -30.922 14.227 1 43.19 5 THR B C 1
ATOM 1468 O O . THR B 1 5 ? 3.604 -30.719 13.516 1 43.19 5 THR B O 1
ATOM 1471 N N . LYS B 1 6 ? 4.199 -31.016 15.414 1 42.94 6 LYS B N 1
ATOM 1472 C CA . LYS B 1 6 ? 3.289 -30.125 16.109 1 42.94 6 LYS B CA 1
ATOM 1473 C C . LYS B 1 6 ? 3.387 -28.703 15.562 1 42.94 6 LYS B C 1
ATOM 1475 O O . LYS B 1 6 ? 4.465 -28.109 15.547 1 42.94 6 LYS B O 1
ATOM 1480 N N . VAL B 1 7 ? 2.748 -28.391 14.445 1 48.97 7 VAL B N 1
ATOM 1481 C CA . VAL B 1 7 ? 2.621 -27.016 13.953 1 48.97 7 VAL B CA 1
ATOM 1482 C C . VAL B 1 7 ? 2.389 -26.062 15.125 1 48.97 7 VAL B C 1
ATOM 1484 O O . VAL B 1 7 ? 1.412 -26.219 15.867 1 48.97 7 VAL B O 1
ATOM 1487 N N . GLY B 1 8 ? 3.408 -25.766 15.891 1 48.88 8 GLY B N 1
ATOM 1488 C CA . GLY B 1 8 ? 3.227 -24.766 16.938 1 48.88 8 GLY B CA 1
ATOM 1489 C C . GLY B 1 8 ? 2.145 -23.766 16.609 1 48.88 8 GLY B C 1
ATOM 1490 O O . GLY B 1 8 ? 1.597 -23.766 15.5 1 48.88 8 GLY B O 1
ATOM 1491 N N . PRO B 1 9 ? 1.399 -23.25 17.641 1 53.53 9 PRO B N 1
ATOM 1492 C CA . PRO B 1 9 ? 0.319 -22.312 17.359 1 53.53 9 PRO B CA 1
ATOM 1493 C C . PRO B 1 9 ? 0.675 -21.297 16.266 1 53.53 9 PRO B C 1
ATOM 1495 O O . PRO B 1 9 ? 1.85 -20.969 16.078 1 53.53 9 PRO B O 1
ATOM 1498 N N . SER B 1 10 ? -0.034 -21.281 15.25 1 59.97 10 SER B N 1
ATOM 1499 C CA . SER B 1 10 ? 0.153 -20.344 14.141 1 59.97 10 SER B CA 1
ATOM 1500 C C . SER B 1 10 ? 0.517 -18.953 14.656 1 59.97 10 SER B C 1
ATOM 1502 O O . SER B 1 10 ? -0.097 -18.453 15.602 1 59.97 10 SER B O 1
ATOM 1504 N N . PRO B 1 11 ? 1.784 -18.562 14.469 1 66.44 11 PRO B N 1
ATOM 1505 C CA . PRO B 1 11 ? 2.16 -17.219 14.914 1 66.44 11 PRO B CA 1
ATOM 1506 C C . PRO B 1 11 ? 1.053 -16.203 14.695 1 66.44 11 PRO B C 1
ATOM 1508 O O . PRO B 1 11 ? 0.286 -16.297 13.734 1 66.44 11 PRO B O 1
ATOM 1511 N N . ILE B 1 12 ? 0.619 -15.547 15.805 1 70.19 12 ILE B N 1
ATOM 1512 C CA . ILE B 1 12 ? -0.372 -14.477 15.766 1 70.19 12 ILE B CA 1
ATOM 1513 C C . ILE B 1 12 ? 0.075 -13.398 14.781 1 70.19 12 ILE B C 1
ATOM 1515 O O . ILE B 1 12 ? 1.227 -12.961 14.812 1 70.19 12 ILE B O 1
ATOM 1519 N N . SER B 1 13 ? -0.764 -13.164 13.758 1 76.5 13 SER B N 1
ATOM 1520 C CA . SER B 1 13 ? -0.525 -12.086 12.805 1 76.5 13 SER B CA 1
ATOM 1521 C C . SER B 1 13 ? -0.88 -10.727 13.391 1 76.5 13 SER B C 1
ATOM 1523 O O . SER B 1 13 ? -1.72 -10.641 14.289 1 76.5 13 SER B O 1
ATOM 1525 N N . LEU B 1 14 ? -0.114 -9.719 13.164 1 80.31 14 LEU B N 1
ATOM 1526 C CA . LEU B 1 14 ? -0.464 -8.359 13.555 1 80.31 14 LEU B CA 1
ATOM 1527 C C . LEU B 1 14 ? -1.932 -8.07 13.258 1 80.31 14 LEU B C 1
ATOM 1529 O O . LEU B 1 14 ? -2.59 -7.348 14.008 1 80.31 14 LEU B O 1
ATOM 1533 N N . LEU B 1 15 ? -2.447 -8.766 12.289 1 79.31 15 LEU B N 1
ATOM 1534 C CA . LEU B 1 15 ? -3.834 -8.586 11.875 1 79.31 15 LEU B CA 1
ATOM 1535 C C . LEU B 1 15 ? -4.793 -9.156 12.914 1 79.31 15 LEU B C 1
ATOM 1537 O O . LEU B 1 15 ? -5.984 -8.844 12.898 1 79.31 15 LEU B O 1
ATOM 1541 N N . ASP B 1 16 ? -4.164 -9.914 13.766 1 79.62 16 ASP B N 1
ATOM 1542 C CA . ASP B 1 16 ? -4.988 -10.547 14.789 1 79.62 16 ASP B CA 1
ATOM 1543 C C . ASP B 1 16 ? -5.078 -9.672 16.047 1 79.62 16 ASP B C 1
ATOM 1545 O O . ASP B 1 16 ? -5.887 -9.938 16.938 1 79.62 16 ASP B O 1
ATOM 1549 N N . LEU B 1 17 ? -4.34 -8.727 16.156 1 84.44 17 LEU B N 1
ATOM 1550 C CA . LEU B 1 17 ? -4.363 -7.824 17.312 1 84.44 17 LEU B CA 1
ATOM 1551 C C . LEU B 1 17 ? -5.625 -6.969 17.297 1 84.44 17 LEU B C 1
ATOM 1553 O O . LEU B 1 17 ? -6.031 -6.465 16.25 1 84.44 17 LEU B O 1
ATOM 1557 N N . PRO B 1 18 ? -6.219 -6.82 18.547 1 87.25 18 PRO B N 1
ATOM 1558 C CA . PRO B 1 18 ? -7.332 -5.871 18.609 1 87.25 18 PRO B CA 1
ATOM 1559 C C . PRO B 1 18 ? -6.973 -4.5 18.031 1 87.25 18 PRO B C 1
ATOM 1561 O O . PRO B 1 18 ? -5.875 -3.996 18.281 1 87.25 18 PRO B O 1
ATOM 1564 N N . GLU B 1 19 ? -7.836 -4.059 17.328 1 87.38 19 GLU B N 1
ATOM 1565 C CA . GLU B 1 19 ? -7.613 -2.773 16.672 1 87.38 19 GLU B CA 1
ATOM 1566 C C . GLU B 1 19 ? -7.238 -1.694 17.672 1 87.38 19 GLU B C 1
ATOM 1568 O O . GLU B 1 19 ? -6.379 -0.853 17.406 1 87.38 19 GLU B O 1
ATOM 1573 N N . SER B 1 20 ? -7.852 -1.773 18.812 1 91 20 SER B N 1
ATOM 1574 C CA . SER B 1 20 ? -7.594 -0.785 19.859 1 91 20 SER B CA 1
ATOM 1575 C C . SER B 1 20 ? -6.137 -0.821 20.312 1 91 20 SER B C 1
ATOM 1577 O O . SER B 1 20 ? -5.535 0.223 20.562 1 91 20 SER B O 1
ATOM 1579 N N . THR B 1 21 ? -5.645 -2.016 20.484 1 90.5 21 THR B N 1
ATOM 1580 C CA . THR B 1 21 ? -4.25 -2.168 20.891 1 90.5 21 THR B CA 1
ATOM 1581 C C . THR B 1 21 ? -3.318 -1.593 19.828 1 90.5 21 THR B C 1
ATOM 1583 O O . THR B 1 21 ? -2.383 -0.857 20.156 1 90.5 21 THR B O 1
ATOM 1586 N N . LEU B 1 22 ? -3.562 -1.92 18.594 1 90.12 22 LEU B N 1
ATOM 1587 C CA . LEU B 1 22 ? -2.75 -1.394 17.516 1 90.12 22 LEU B CA 1
ATOM 1588 C C . LEU B 1 22 ? -2.832 0.128 17.453 1 90.12 22 LEU B C 1
ATOM 1590 O O . LEU B 1 22 ? -1.812 0.803 17.297 1 90.12 22 LEU B O 1
ATOM 1594 N N . ASP B 1 23 ? -4.031 0.61 17.656 1 91.06 23 ASP B N 1
ATOM 1595 C CA . ASP B 1 23 ? -4.227 2.057 17.656 1 91.06 23 ASP B CA 1
ATOM 1596 C C . ASP B 1 23 ? -3.402 2.719 18.766 1 91.06 23 ASP B C 1
ATOM 1598 O O . ASP B 1 23 ? -2.82 3.785 18.547 1 91.06 23 ASP B O 1
ATOM 1602 N N . PHE B 1 24 ? -3.404 2.092 19.891 1 91.75 24 PHE B N 1
ATOM 1603 C CA . PHE B 1 24 ? -2.662 2.635 21.016 1 91.75 24 PHE B CA 1
ATOM 1604 C C . PHE B 1 24 ? -1.175 2.717 20.703 1 91.75 24 PHE B C 1
ATOM 1606 O O . PHE B 1 24 ? -0.524 3.719 21.016 1 91.75 24 PHE B O 1
ATOM 1613 N N . ILE B 1 25 ? -0.677 1.762 20.125 1 92.06 25 ILE B N 1
ATOM 1614 C CA . ILE B 1 25 ? 0.733 1.743 19.75 1 92.06 25 ILE B CA 1
ATOM 1615 C C . ILE B 1 25 ? 1.012 2.84 18.734 1 92.06 25 ILE B C 1
ATOM 1617 O O . ILE B 1 25 ? 1.967 3.605 18.875 1 92.06 25 ILE B O 1
ATOM 1621 N N . LEU B 1 26 ? 0.199 2.947 17.75 1 92.62 26 LEU B N 1
ATOM 1622 C CA . LEU B 1 26 ? 0.42 3.887 16.656 1 92.62 26 LEU B CA 1
ATOM 1623 C C . LEU B 1 26 ? 0.267 5.324 17.141 1 92.62 26 LEU B C 1
ATOM 1625 O O . LEU B 1 26 ? 0.919 6.23 16.609 1 92.62 26 LEU B O 1
ATOM 1629 N N . LYS B 1 27 ? -0.566 5.531 18.141 1 92 27 LYS B N 1
ATOM 1630 C CA . LYS B 1 27 ? -0.773 6.863 18.703 1 92 27 LYS B CA 1
ATOM 1631 C C . LYS B 1 27 ? 0.504 7.391 19.359 1 92 27 LYS B C 1
ATOM 1633 O O . LYS B 1 27 ? 0.667 8.602 19.516 1 92 27 LYS B O 1
ATOM 1638 N N . CYS B 1 28 ? 1.391 6.504 19.781 1 92.94 28 CYS B N 1
ATOM 1639 C CA . CYS B 1 28 ? 2.637 6.891 20.438 1 92.94 28 CYS B CA 1
ATOM 1640 C C . CYS B 1 28 ? 3.691 7.281 19.406 1 92.94 28 CYS B C 1
ATOM 1642 O O . CYS B 1 28 ? 4.746 7.812 19.766 1 92.94 28 CYS B O 1
ATOM 1644 N N . LEU B 1 29 ? 3.461 7.117 18.172 1 94.25 29 LEU B N 1
ATOM 1645 C CA . LEU B 1 29 ? 4.441 7.41 17.141 1 94.25 29 LEU B CA 1
ATOM 1646 C C . LEU B 1 29 ? 4.363 8.867 16.719 1 94.25 29 LEU B C 1
ATOM 1648 O O . LEU B 1 29 ? 3.271 9.438 16.609 1 94.25 29 LEU B O 1
ATOM 1652 N N . SER B 1 30 ? 5.512 9.414 16.453 1 94.94 30 SER B N 1
ATOM 1653 C CA . SER B 1 30 ? 5.578 10.758 15.898 1 94.94 30 SER B CA 1
ATOM 1654 C C . SER B 1 30 ? 5.148 10.773 14.438 1 94.94 30 SER B C 1
ATOM 1656 O O . SER B 1 30 ? 5.059 9.727 13.797 1 94.94 30 SER B O 1
ATOM 1658 N N . PRO B 1 31 ? 4.84 11.914 13.883 1 93.5 31 PRO B N 1
ATOM 1659 C CA . PRO B 1 31 ? 4.512 12.008 12.453 1 93.5 31 PRO B CA 1
ATOM 1660 C C . PRO B 1 31 ? 5.586 11.391 11.562 1 93.5 31 PRO B C 1
ATOM 1662 O O . PRO B 1 31 ? 5.262 10.688 10.602 1 93.5 31 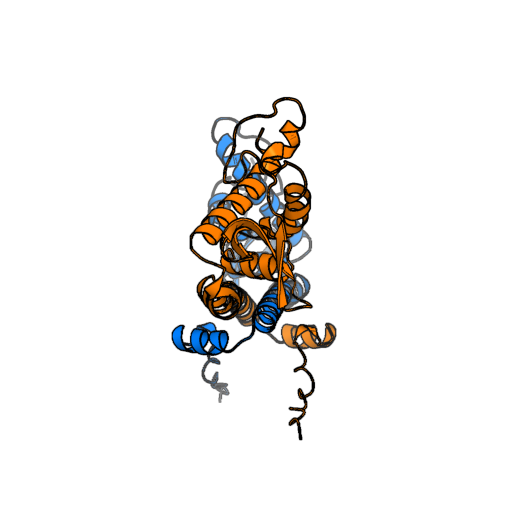PRO B O 1
ATOM 1665 N N . ILE B 1 32 ? 6.824 11.625 11.961 1 90.56 32 ILE B N 1
ATOM 1666 C CA . ILE B 1 32 ? 7.93 11.086 11.172 1 90.56 32 ILE B CA 1
ATOM 1667 C C . ILE B 1 32 ? 7.926 9.562 11.258 1 90.56 32 ILE B C 1
ATOM 1669 O O . ILE B 1 32 ? 8.133 8.883 10.25 1 90.56 32 ILE B O 1
ATOM 1673 N N . ASP B 1 33 ? 7.645 9.109 12.414 1 93 33 ASP B N 1
ATOM 1674 C CA . ASP B 1 33 ? 7.613 7.664 12.594 1 93 33 ASP B CA 1
ATOM 1675 C C . ASP B 1 33 ? 6.434 7.039 11.852 1 93 33 ASP B C 1
ATOM 1677 O O . ASP B 1 33 ? 6.555 5.949 11.289 1 93 33 ASP B O 1
ATOM 1681 N N . LEU B 1 34 ? 5.305 7.648 11.852 1 93.5 34 LEU B N 1
ATOM 1682 C CA . LEU B 1 34 ? 4.145 7.172 11.109 1 93.5 34 LEU B CA 1
ATOM 1683 C C . LEU B 1 34 ? 4.449 7.102 9.617 1 93.5 34 LEU B C 1
ATOM 1685 O O . LEU B 1 34 ? 4.109 6.117 8.953 1 93.5 34 LEU B O 1
ATOM 1689 N N . CYS B 1 35 ? 5.145 8.117 9.156 1 90 35 CYS B N 1
ATOM 1690 C CA . CYS B 1 35 ? 5.531 8.156 7.75 1 90 35 CYS B CA 1
ATOM 1691 C C . CYS B 1 35 ? 6.523 7.043 7.43 1 90 35 CYS B C 1
ATOM 1693 O O . CYS B 1 35 ? 6.406 6.379 6.398 1 90 35 CYS B O 1
ATOM 1695 N N . SER B 1 36 ? 7.477 6.867 8.312 1 90.94 36 SER B N 1
ATOM 1696 C CA . SER B 1 36 ? 8.461 5.812 8.125 1 90.94 36 SER B CA 1
ATOM 1697 C C . SER B 1 36 ? 7.805 4.438 8.086 1 90.94 36 SER B C 1
ATOM 1699 O O . SER B 1 36 ? 8.133 3.607 7.23 1 90.94 36 SER B O 1
ATOM 1701 N N . MET B 1 37 ? 6.859 4.234 8.953 1 92.5 37 MET B N 1
ATOM 1702 C CA . MET B 1 37 ? 6.148 2.961 9 1 92.5 37 MET B CA 1
ATOM 1703 C C . MET B 1 37 ? 5.344 2.734 7.723 1 92.5 37 MET B C 1
ATOM 1705 O O . MET B 1 37 ? 5.359 1.636 7.164 1 92.5 37 MET B O 1
ATOM 1709 N N . SER B 1 38 ? 4.727 3.75 7.281 1 91 38 SER B N 1
ATOM 1710 C CA . SER B 1 38 ? 3.977 3.658 6.031 1 91 38 SER B CA 1
ATOM 1711 C C . SER B 1 38 ? 4.891 3.312 4.863 1 91 38 SER B C 1
ATOM 1713 O O . SER B 1 38 ? 4.57 2.441 4.051 1 91 38 SER B O 1
ATOM 1715 N N . LYS B 1 39 ? 6.059 3.936 4.852 1 91.62 39 LYS B N 1
ATOM 1716 C CA . LYS B 1 39 ? 7.016 3.695 3.775 1 91.62 39 LYS B CA 1
ATOM 1717 C C . LYS B 1 39 ? 7.547 2.264 3.822 1 91.62 39 LYS B C 1
ATOM 1719 O O . LYS B 1 39 ? 7.707 1.622 2.783 1 91.62 39 LYS B O 1
ATOM 1724 N N . VAL B 1 40 ? 7.848 1.848 4.977 1 92.31 40 VAL B N 1
ATOM 1725 C CA . VAL B 1 40 ? 8.312 0.476 5.152 1 92.31 40 VAL B CA 1
ATOM 1726 C C . VAL B 1 40 ? 7.246 -0.5 4.656 1 92.31 40 VAL B C 1
ATOM 1728 O O . VAL B 1 40 ? 7.559 -1.469 3.959 1 92.31 40 VAL B O 1
ATOM 1731 N N . CYS B 1 41 ? 5.977 -0.245 5.043 1 91.56 41 CYS B N 1
ATOM 1732 C CA . CYS B 1 41 ? 4.887 -1.123 4.633 1 91.56 41 CYS B CA 1
ATOM 1733 C C . CYS B 1 41 ? 4.746 -1.146 3.115 1 91.56 41 CYS B C 1
ATOM 1735 O O . CYS B 1 41 ? 4.57 -2.209 2.52 1 91.56 41 CYS B O 1
ATOM 1737 N N . VAL B 1 42 ? 4.902 -0.03 2.502 1 91.12 42 VAL B N 1
ATOM 1738 C CA . VAL B 1 42 ? 4.82 0.047 1.047 1 91.12 42 VAL B CA 1
ATOM 1739 C C . VAL B 1 42 ? 5.961 -0.753 0.422 1 91.12 42 VAL B C 1
ATOM 1741 O O . VAL B 1 42 ? 5.738 -1.564 -0.48 1 91.12 42 VAL B O 1
ATOM 1744 N N . PHE B 1 43 ? 7.102 -0.586 0.932 1 91.19 43 PHE B N 1
ATOM 1745 C CA . PHE B 1 43 ? 8.297 -1.252 0.415 1 91.19 43 PHE B CA 1
ATOM 1746 C C . PHE B 1 43 ? 8.18 -2.764 0.568 1 91.19 43 PHE B C 1
ATOM 1748 O O . PHE B 1 43 ? 8.391 -3.508 -0.391 1 91.19 43 PHE B O 1
ATOM 1755 N N . LEU B 1 44 ? 7.832 -3.217 1.678 1 92.94 44 LEU B N 1
ATOM 1756 C CA . LEU B 1 44 ? 7.758 -4.645 1.971 1 92.94 44 LEU B CA 1
ATOM 1757 C C . LEU B 1 44 ? 6.645 -5.305 1.168 1 92.94 44 LEU B C 1
ATOM 1759 O O . LEU B 1 44 ? 6.805 -6.43 0.683 1 92.94 44 LEU B O 1
ATOM 1763 N N . LYS B 1 45 ? 5.547 -4.645 1.131 1 91.44 45 LYS B N 1
ATOM 1764 C CA . LYS B 1 45 ? 4.473 -5.164 0.291 1 91.44 45 LYS B CA 1
ATOM 1765 C C . LYS B 1 45 ? 4.953 -5.398 -1.138 1 91.44 45 LYS B C 1
ATOM 1767 O O . LYS B 1 45 ? 4.723 -6.465 -1.71 1 91.44 45 LYS B O 1
ATOM 1772 N N . GLY B 1 46 ? 5.574 -4.395 -1.685 1 91.19 46 GLY B N 1
ATOM 1773 C CA . GLY B 1 46 ? 6.113 -4.516 -3.031 1 91.19 46 GLY B CA 1
ATOM 1774 C C . GLY B 1 46 ? 7.051 -5.695 -3.197 1 91.19 46 GLY B C 1
ATOM 1775 O O . GLY B 1 46 ? 6.977 -6.418 -4.191 1 91.19 46 GLY B O 1
ATOM 1776 N N . LYS B 1 47 ? 7.93 -5.883 -2.266 1 91.88 47 LYS B N 1
ATOM 1777 C CA . LYS B 1 47 ? 8.859 -7.004 -2.309 1 91.88 47 LYS B CA 1
ATOM 1778 C C . LYS B 1 47 ? 8.125 -8.336 -2.248 1 91.88 47 LYS B C 1
ATOM 1780 O O . LYS B 1 47 ? 8.406 -9.25 -3.029 1 91.88 47 LYS B O 1
ATOM 1785 N N . CYS B 1 48 ? 7.184 -8.438 -1.362 1 93.12 48 CYS B N 1
ATOM 1786 C CA . CYS B 1 48 ? 6.449 -9.688 -1.16 1 93.12 48 CYS B CA 1
ATOM 1787 C C . CYS B 1 48 ? 5.672 -10.07 -2.414 1 93.12 48 CYS B C 1
ATOM 1789 O O . CYS B 1 48 ? 5.438 -11.25 -2.664 1 93.12 48 CYS B O 1
ATOM 1791 N N . GLU B 1 49 ? 5.309 -9.086 -3.158 1 92.44 49 GLU B N 1
ATOM 1792 C CA . GLU B 1 49 ? 4.473 -9.328 -4.328 1 92.44 49 GLU B CA 1
ATOM 1793 C C . GLU B 1 49 ? 5.309 -9.375 -5.605 1 92.44 49 GLU B C 1
ATOM 1795 O O . GLU B 1 49 ? 4.773 -9.562 -6.699 1 92.44 49 GLU B O 1
ATOM 1800 N N . SER B 1 50 ? 6.527 -9.18 -5.492 1 91.25 50 SER B N 1
ATOM 1801 C CA . SER B 1 50 ? 7.402 -9.117 -6.66 1 91.25 50 SER B CA 1
ATOM 1802 C C . SER B 1 50 ? 7.461 -10.469 -7.375 1 91.25 50 SER B C 1
ATOM 1804 O O . SER B 1 50 ? 7.363 -11.516 -6.738 1 91.25 50 SER B O 1
ATOM 1806 N N . ASP B 1 51 ? 7.715 -10.453 -8.648 1 92.31 51 ASP B N 1
ATOM 1807 C CA . ASP B 1 51 ? 7.719 -11.633 -9.508 1 92.31 51 ASP B CA 1
ATOM 1808 C C . ASP B 1 51 ? 8.828 -12.602 -9.109 1 92.31 51 ASP B C 1
ATOM 1810 O O . ASP B 1 51 ? 8.672 -13.82 -9.227 1 92.31 51 ASP B O 1
ATOM 1814 N N . GLU B 1 52 ? 9.898 -12.078 -8.664 1 90.88 52 GLU B N 1
ATOM 1815 C CA . GLU B 1 52 ? 11.07 -12.891 -8.344 1 90.88 52 GLU B CA 1
ATOM 1816 C C . GLU B 1 52 ? 10.719 -13.992 -7.348 1 90.88 52 GLU B C 1
ATOM 1818 O O . GLU B 1 52 ? 11.062 -15.156 -7.555 1 90.88 52 GLU B O 1
ATOM 1823 N N . PHE B 1 53 ? 10.023 -13.75 -6.363 1 93.38 53 PHE B N 1
ATOM 1824 C CA . PHE B 1 53 ? 9.711 -14.719 -5.324 1 93.38 53 PHE B CA 1
ATOM 1825 C C . PHE B 1 53 ? 8.672 -15.719 -5.82 1 93.38 53 PHE B C 1
ATOM 1827 O O . PHE B 1 53 ? 8.805 -16.922 -5.586 1 93.38 53 PHE B O 1
ATOM 1834 N N . TRP B 1 54 ? 7.793 -15.258 -6.48 1 94.56 54 TRP B N 1
ATOM 1835 C CA . TRP B 1 54 ? 6.68 -16.109 -6.891 1 94.56 54 TRP B CA 1
ATOM 1836 C C . TRP B 1 54 ? 7.09 -17.031 -8.039 1 94.56 54 TRP B C 1
ATOM 1838 O O . TRP B 1 54 ? 6.598 -18.156 -8.148 1 94.56 54 TRP B O 1
ATOM 1848 N N . GLU B 1 55 ? 7.953 -16.516 -8.914 1 93.62 55 GLU B N 1
ATOM 1849 C CA . GLU B 1 55 ? 8.5 -17.375 -9.953 1 93.62 55 GLU B CA 1
ATOM 1850 C C . GLU B 1 55 ? 9.133 -18.641 -9.352 1 93.62 55 GLU B C 1
ATOM 1852 O O . GLU B 1 55 ? 8.945 -19.734 -9.875 1 93.62 55 GLU B O 1
ATOM 1857 N N . ASN B 1 56 ? 9.859 -18.469 -8.312 1 93.75 56 ASN B N 1
ATOM 1858 C CA . ASN B 1 56 ? 10.484 -19.609 -7.633 1 93.75 56 ASN B CA 1
ATOM 1859 C C . ASN B 1 56 ? 9.445 -20.578 -7.098 1 93.75 56 ASN B C 1
ATOM 1861 O O . ASN B 1 56 ? 9.609 -21.797 -7.207 1 93.75 56 ASN B O 1
ATOM 1865 N N . HIS B 1 57 ? 8.438 -20.141 -6.512 1 96.38 57 HIS B N 1
ATOM 1866 C CA . HIS B 1 57 ? 7.375 -20.984 -5.98 1 96.38 57 HIS B CA 1
ATOM 1867 C C . HIS B 1 57 ? 6.68 -21.766 -7.094 1 96.38 57 HIS B C 1
ATOM 1869 O O . HIS B 1 57 ? 6.348 -22.938 -6.926 1 96.38 57 HIS B O 1
ATOM 1875 N N . ILE B 1 58 ? 6.457 -21.094 -8.242 1 96 58 ILE B N 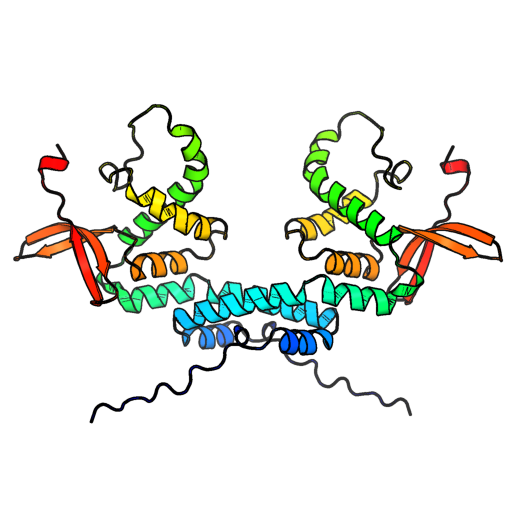1
ATOM 1876 C CA . ILE B 1 58 ? 5.82 -21.734 -9.383 1 96 58 ILE B CA 1
ATOM 1877 C C . ILE B 1 58 ? 6.723 -22.844 -9.922 1 96 58 ILE B C 1
ATOM 1879 O O . ILE B 1 58 ? 6.266 -23.969 -10.164 1 96 58 ILE B O 1
ATOM 1883 N N . LYS B 1 59 ? 7.945 -22.547 -10.055 1 94.94 59 LYS B N 1
ATOM 1884 C CA . LYS B 1 59 ? 8.906 -23.531 -10.555 1 94.94 59 LYS B CA 1
ATOM 1885 C C . LYS B 1 59 ? 8.992 -24.734 -9.617 1 94.94 59 LYS B C 1
ATOM 1887 O O . LYS B 1 59 ? 9.031 -25.875 -10.07 1 94.94 59 LYS B O 1
ATOM 1892 N N . GLU B 1 60 ? 9.031 -24.438 -8.383 1 94.5 60 GLU B N 1
ATOM 1893 C CA . GLU B 1 60 ? 9.133 -25.5 -7.387 1 94.5 60 GLU B CA 1
ATOM 1894 C C . GLU B 1 60 ? 7.902 -26.406 -7.41 1 94.5 60 GLU B C 1
ATOM 1896 O O . GLU B 1 60 ? 8.023 -27.625 -7.348 1 94.5 60 GLU B O 1
ATOM 1901 N N . LYS B 1 61 ? 6.785 -25.828 -7.535 1 94.5 61 LYS B N 1
ATOM 1902 C CA . LYS B 1 61 ? 5.551 -26.609 -7.41 1 94.5 61 LYS B CA 1
ATOM 1903 C C . LYS B 1 61 ? 5.137 -27.203 -8.75 1 94.5 61 LYS B C 1
ATOM 1905 O O . LYS B 1 61 ? 4.668 -28.344 -8.805 1 94.5 61 LYS B O 1
ATOM 1910 N N . TRP B 1 62 ? 5.297 -26.375 -9.859 1 94.25 62 TRP B N 1
ATOM 1911 C CA . TRP B 1 62 ? 4.719 -26.797 -11.133 1 94.25 62 TRP B CA 1
ATOM 1912 C C . TRP B 1 62 ? 5.754 -26.719 -12.25 1 94.25 62 TRP B C 1
ATOM 1914 O O . TRP B 1 62 ? 5.398 -26.641 -13.43 1 94.25 62 TRP B O 1
ATOM 1924 N N . GLY B 1 63 ? 6.934 -26.672 -11.977 1 92.5 63 GLY B N 1
ATOM 1925 C CA . GLY B 1 63 ? 8 -26.5 -12.945 1 92.5 63 GLY B CA 1
ATOM 1926 C C . GLY B 1 63 ? 7.953 -27.516 -14.078 1 92.5 63 GLY B C 1
ATOM 1927 O O . GLY B 1 63 ? 8.406 -27.219 -15.188 1 92.5 63 GLY B O 1
ATOM 1928 N N . ARG B 1 64 ? 7.43 -28.656 -13.898 1 88.12 64 ARG B N 1
ATOM 1929 C CA . ARG B 1 64 ? 7.383 -29.703 -14.906 1 88.12 64 ARG B CA 1
ATOM 1930 C C . ARG B 1 64 ? 6.281 -29.438 -15.93 1 88.12 64 ARG B C 1
ATOM 1932 O O . ARG B 1 64 ? 6.355 -29.906 -17.062 1 88.12 64 ARG B O 1
ATOM 1939 N N . VAL B 1 65 ? 5.258 -28.719 -15.516 1 88.88 65 VAL B N 1
ATOM 1940 C CA . VAL B 1 65 ? 4.082 -28.547 -16.359 1 88.88 65 VAL B CA 1
ATOM 1941 C C . VAL B 1 65 ? 4.023 -27.109 -16.859 1 88.88 65 VAL B C 1
ATOM 1943 O O . VAL B 1 65 ? 3.564 -26.844 -17.984 1 88.88 65 VAL B O 1
ATOM 1946 N N . VAL B 1 66 ? 4.551 -26.203 -16.031 1 90.06 66 VAL B N 1
ATOM 1947 C CA . VAL B 1 66 ? 4.445 -24.781 -16.359 1 90.06 66 VAL B CA 1
ATOM 1948 C C . VAL B 1 66 ? 5.73 -24.312 -17.031 1 90.06 66 VAL B C 1
ATOM 1950 O O . VAL B 1 66 ? 6.82 -24.469 -16.469 1 90.06 66 VAL B O 1
ATOM 1953 N N . GLY B 1 67 ? 5.68 -23.75 -18.219 1 88.62 67 GLY B N 1
ATOM 1954 C CA . GLY B 1 67 ? 6.793 -23.203 -18.969 1 88.62 67 GLY B CA 1
ATOM 1955 C C . GLY B 1 67 ? 6.441 -21.922 -19.719 1 88.62 67 GLY B C 1
ATOM 1956 O O . GLY B 1 67 ? 5.504 -21.219 -19.328 1 88.62 67 GLY B O 1
ATOM 1957 N N . ASP B 1 68 ? 7.227 -21.641 -20.656 1 87.94 68 ASP B N 1
ATOM 1958 C CA . ASP B 1 68 ? 7.105 -20.391 -21.391 1 87.94 68 ASP B CA 1
ATOM 1959 C C . ASP B 1 68 ? 5.723 -20.25 -22.031 1 87.94 68 ASP B C 1
ATOM 1961 O O . ASP B 1 68 ? 5.152 -19.156 -22.062 1 87.94 68 ASP B O 1
ATOM 1965 N N . ALA B 1 69 ? 5.199 -21.344 -22.516 1 83.56 69 ALA B N 1
ATOM 1966 C CA . ALA B 1 69 ? 3.898 -21.328 -23.172 1 83.56 69 ALA B CA 1
ATOM 1967 C C . ALA B 1 69 ? 2.795 -20.906 -22.219 1 83.56 69 ALA B C 1
ATOM 1969 O O . ALA B 1 69 ? 1.893 -20.141 -22.594 1 83.56 69 ALA B O 1
ATOM 1970 N N . VAL B 1 70 ? 2.877 -21.375 -21.016 1 88.69 70 VAL B N 1
ATOM 1971 C CA . VAL B 1 70 ? 1.877 -21.016 -20.016 1 88.69 70 VAL B CA 1
ATOM 1972 C C . VAL B 1 70 ? 1.98 -19.531 -19.672 1 88.69 70 VAL B C 1
ATOM 1974 O O . VAL B 1 70 ? 0.963 -18.859 -19.516 1 88.69 70 VAL B O 1
ATOM 1977 N N . TYR B 1 71 ? 3.238 -19.031 -19.531 1 89.44 71 TYR B N 1
ATOM 1978 C CA . TYR B 1 71 ? 3.445 -17.625 -19.234 1 89.44 71 TYR B CA 1
ATOM 1979 C C . TYR B 1 71 ? 2.852 -16.734 -20.312 1 89.44 71 TYR B C 1
ATOM 1981 O O . TYR B 1 71 ? 2.227 -15.719 -20.031 1 89.44 71 TYR B O 1
ATOM 1989 N N . LYS B 1 72 ? 3.035 -17.141 -21.531 1 86.38 72 LYS B N 1
ATOM 1990 C CA . LYS B 1 72 ? 2.48 -16.391 -22.656 1 86.38 72 LYS B CA 1
ATOM 1991 C C . LYS B 1 72 ? 0.954 -16.422 -22.625 1 86.38 72 LYS B C 1
ATOM 1993 O O . LYS B 1 72 ? 0.312 -15.391 -22.875 1 86.38 72 LYS B O 1
ATOM 1998 N N . GLU B 1 73 ? 0.453 -17.609 -22.391 1 83.81 73 GLU B N 1
ATOM 1999 C CA . GLU B 1 73 ? -0.998 -17.734 -22.281 1 83.81 73 GLU B CA 1
ATOM 2000 C C . GLU B 1 73 ? -1.541 -16.828 -21.172 1 83.81 73 GLU B C 1
ATOM 2002 O O . GLU B 1 73 ? -2.584 -16.188 -21.344 1 83.81 73 GLU B O 1
ATOM 2007 N N . TRP B 1 74 ? -0.8 -16.797 -20.078 1 88.62 74 TRP B N 1
ATOM 2008 C CA . TRP B 1 74 ? -1.248 -15.984 -18.953 1 88.62 74 TRP B CA 1
ATOM 2009 C C . TRP B 1 74 ? -1.188 -14.5 -19.297 1 88.62 74 TRP B C 1
ATOM 2011 O O . TRP B 1 74 ? -2.104 -13.742 -18.969 1 88.62 74 TRP B O 1
ATOM 2021 N N . LYS B 1 75 ? -0.189 -14.07 -19.875 1 84.88 75 LYS B N 1
ATOM 2022 C CA . LYS B 1 75 ? -0.053 -12.688 -20.312 1 84.88 75 LYS B CA 1
ATOM 2023 C C . LYS B 1 75 ? -1.224 -12.266 -21.203 1 84.88 75 LYS B C 1
ATOM 2025 O O . LYS B 1 75 ? -1.741 -11.156 -21.078 1 84.88 75 LYS B O 1
ATOM 2030 N N . TRP B 1 76 ? -1.499 -13.156 -22.031 1 78.88 76 TRP B N 1
ATOM 2031 C CA . TRP B 1 76 ? -2.629 -12.914 -22.922 1 78.88 76 TRP B CA 1
ATOM 2032 C C . TRP B 1 76 ? -3.928 -12.797 -22.125 1 78.88 76 TRP B C 1
ATOM 2034 O O . TRP B 1 76 ? -4.738 -11.906 -22.391 1 78.88 76 TRP B O 1
ATOM 2044 N N . HIS B 1 77 ? -4.133 -13.68 -21.172 1 75.81 77 HIS B N 1
ATOM 2045 C CA . HIS B 1 77 ? -5.312 -13.648 -20.312 1 75.81 77 HIS B CA 1
ATOM 2046 C C . HIS B 1 77 ? -5.43 -12.312 -19.594 1 75.81 77 HIS B C 1
ATOM 2048 O O . HIS B 1 77 ? -6.52 -11.742 -19.5 1 75.81 77 HIS B O 1
ATOM 2054 N N . ILE B 1 78 ? -4.371 -11.812 -19.125 1 78.94 78 ILE B N 1
ATOM 2055 C CA . ILE B 1 78 ? -4.352 -10.562 -18.375 1 78.94 78 ILE B CA 1
ATOM 2056 C C . ILE B 1 78 ? -4.656 -9.391 -19.297 1 78.94 78 ILE B C 1
ATOM 2058 O O . ILE B 1 78 ? -5.395 -8.477 -18.938 1 78.94 78 ILE B O 1
ATOM 2062 N N . ALA B 1 79 ? -4.086 -9.383 -20.453 1 74 79 ALA B N 1
ATOM 2063 C CA . ALA B 1 79 ? -4.305 -8.328 -21.438 1 74 79 ALA B CA 1
ATOM 2064 C C . ALA B 1 79 ? -5.781 -8.227 -21.812 1 74 79 ALA B C 1
ATOM 2066 O O . ALA B 1 79 ? -6.328 -7.129 -21.906 1 74 79 ALA B O 1
ATOM 2067 N N . ILE B 1 80 ? -6.344 -9.297 -22 1 68.56 80 ILE B N 1
ATOM 2068 C CA . ILE B 1 80 ? -7.754 -9.328 -22.375 1 68.56 80 ILE B CA 1
ATOM 2069 C C . ILE B 1 80 ? -8.602 -8.789 -21.219 1 68.56 80 ILE B C 1
ATOM 2071 O O . ILE B 1 80 ? -9.547 -8.031 -21.438 1 68.56 80 ILE B O 1
ATOM 2075 N N . ALA B 1 81 ? -8.273 -9.312 -20.062 1 65.62 81 ALA B N 1
ATOM 2076 C CA . ALA B 1 81 ? -9.016 -8.883 -18.875 1 65.62 81 ALA B CA 1
ATOM 2077 C C . ALA B 1 81 ? -8.914 -7.375 -18.672 1 65.62 81 ALA B C 1
ATOM 2079 O O . ALA B 1 81 ? -9.883 -6.734 -18.266 1 65.62 81 ALA B O 1
ATOM 2080 N N . LYS B 1 82 ? -7.805 -6.887 -18.922 1 65.81 82 LYS B N 1
ATOM 2081 C CA . LYS B 1 82 ? -7.586 -5.449 -18.781 1 65.81 82 LYS B CA 1
ATOM 2082 C C . LYS B 1 82 ? -8.359 -4.66 -19.828 1 65.81 82 LYS B C 1
ATOM 2084 O O . LYS B 1 82 ? -8.875 -3.578 -19.547 1 65.81 82 LYS B O 1
ATOM 2089 N N . ASP B 1 83 ? -8.391 -5.203 -21.047 1 57.31 83 ASP B N 1
ATOM 2090 C CA . ASP B 1 83 ? -9.109 -4.562 -22.141 1 57.31 83 ASP B CA 1
ATOM 2091 C C . ASP B 1 83 ? -10.617 -4.742 -21.984 1 57.31 83 ASP B C 1
ATOM 2093 O O . ASP B 1 83 ? -11.391 -3.926 -22.484 1 57.31 83 ASP B O 1
ATOM 2097 N N . GLY B 1 84 ? -11.086 -5.887 -21.688 1 52.69 84 GLY B N 1
ATOM 2098 C CA . GLY B 1 84 ? -12.5 -6.207 -21.594 1 52.69 84 GLY B CA 1
ATOM 2099 C C . GLY B 1 84 ? -13.242 -5.34 -20.594 1 52.69 84 GLY B C 1
ATOM 2100 O O . GLY B 1 84 ? -14.477 -5.352 -20.547 1 52.69 84 GLY B O 1
ATOM 2101 N N . VAL B 1 85 ? -12.734 -4.719 -19.594 1 47.69 85 VAL B N 1
ATOM 2102 C CA . VAL B 1 85 ? -13.508 -3.559 -19.156 1 47.69 85 VAL B CA 1
ATOM 2103 C C . VAL B 1 85 ? -14 -2.771 -20.359 1 47.69 85 VAL B C 1
ATOM 2105 O O . VAL B 1 85 ? -15.117 -2.25 -20.359 1 47.69 85 VAL B O 1
ATOM 2108 N N . LEU B 1 86 ? -13.281 -2.771 -21.484 1 40.84 86 LEU B N 1
ATOM 2109 C CA . LEU B 1 86 ? -13.695 -2.238 -22.781 1 40.84 86 LEU B CA 1
ATOM 2110 C C . LEU B 1 86 ? -14.688 -3.18 -23.453 1 40.84 86 LEU B C 1
ATOM 2112 O O . LEU B 1 86 ? -15.57 -2.732 -24.188 1 40.84 86 LEU B O 1
ATOM 2116 N N . LEU B 1 87 ? -14.5 -4.465 -23.266 1 41.94 87 LEU B N 1
ATOM 2117 C CA . LEU B 1 87 ? -15.375 -5.344 -24.031 1 41.94 87 LEU B CA 1
ATOM 2118 C C . LEU B 1 87 ? -16.781 -5.355 -23.453 1 41.94 87 LEU B C 1
ATOM 2120 O O . LEU B 1 87 ? -17.688 -5.957 -24.016 1 41.94 87 LEU B O 1
ATOM 2124 N N . LYS B 1 88 ? -17.016 -4.957 -22.266 1 42.94 88 LYS B N 1
ATOM 2125 C CA . LYS B 1 88 ? -18.438 -4.988 -21.922 1 42.94 88 LYS B CA 1
ATOM 2126 C C . LYS B 1 88 ? -19.266 -4.238 -22.969 1 42.94 88 LYS B C 1
ATOM 2128 O O . LYS B 1 88 ? -20.453 -4.512 -23.125 1 42.94 88 LYS B O 1
ATOM 2133 N N . ASN B 1 89 ? -18.734 -3.113 -23.656 1 36 89 ASN B N 1
ATOM 2134 C CA . ASN B 1 89 ? -19.625 -2.484 -24.625 1 36 89 ASN B CA 1
ATOM 2135 C C . ASN B 1 89 ? -19.875 -3.389 -25.828 1 36 89 ASN B C 1
ATOM 2137 O O . ASN B 1 89 ? -20.641 -3.047 -26.719 1 36 89 ASN B O 1
ATOM 2141 N N . GLN B 1 90 ? -18.938 -4.309 -26.078 1 36.97 90 GLN B N 1
ATOM 2142 C CA . GLN B 1 90 ? -19.219 -5.039 -27.312 1 36.97 90 GLN B CA 1
ATOM 2143 C C . GLN B 1 90 ? -20.203 -6.18 -27.062 1 36.97 90 GLN B C 1
ATOM 2145 O O . GLN B 1 90 ? -20.328 -7.09 -27.891 1 36.97 90 GLN B O 1
ATOM 2150 N N . HIS B 1 91 ? -20.953 -6.246 -26.094 1 37.34 91 HIS B N 1
ATOM 2151 C CA . HIS B 1 91 ? -21.953 -7.309 -26.188 1 37.34 91 HIS B CA 1
ATOM 2152 C C . HIS B 1 91 ? -22.688 -7.254 -27.516 1 37.34 91 HIS B C 1
ATOM 2154 O O . HIS B 1 91 ? -23.625 -8.031 -27.75 1 37.34 91 HIS B O 1
ATOM 2160 N N . THR B 1 92 ? -22.688 -6.062 -28.266 1 32.91 92 THR B N 1
ATOM 2161 C CA . THR B 1 92 ? -23.609 -6.352 -29.359 1 32.91 92 THR B CA 1
ATOM 2162 C C . THR B 1 92 ? -23.094 -7.508 -30.219 1 32.91 92 THR B C 1
ATOM 2164 O O . THR B 1 92 ? -23.828 -8.469 -30.469 1 32.91 92 THR B O 1
ATOM 2167 N N . ASP B 1 93 ? -22.531 -7.195 -31.562 1 30.55 93 ASP B N 1
ATOM 2168 C CA . ASP B 1 93 ? -22.609 -8.094 -32.719 1 30.55 93 ASP B CA 1
ATOM 2169 C C . ASP B 1 93 ? -21.547 -9.188 -32.625 1 30.55 93 ASP B C 1
ATOM 2171 O O . ASP B 1 93 ? -21.844 -10.359 -32.875 1 30.55 93 ASP B O 1
ATOM 2175 N N . GLN B 1 94 ? -20.234 -8.922 -33.281 1 30.09 94 GLN B N 1
ATOM 2176 C CA . GLN B 1 94 ? -19.453 -9.82 -34.125 1 30.09 94 GLN B CA 1
ATOM 2177 C C . GLN B 1 94 ? -18.672 -10.828 -33.281 1 30.09 94 GLN B C 1
ATOM 2179 O O . GLN B 1 94 ? -18.25 -10.516 -32.156 1 30.09 94 GLN B O 1
ATOM 2184 N N . THR B 1 95 ? -18.578 -12.297 -33.625 1 32.41 95 THR B N 1
ATOM 2185 C CA . THR B 1 95 ? -17.984 -13.625 -33.531 1 32.41 95 THR B CA 1
ATOM 2186 C C . THR B 1 95 ? -16.469 -13.555 -33.469 1 32.41 95 THR B C 1
ATOM 2188 O O . THR B 1 95 ? -15.797 -14.578 -33.312 1 32.41 95 THR B O 1
ATOM 2191 N N . GLY B 1 96 ? -15.742 -12.562 -34.188 1 30.58 96 GLY B N 1
ATOM 2192 C CA . GLY B 1 96 ? -14.5 -12.812 -34.875 1 30.58 96 GLY B CA 1
ATOM 2193 C C . GLY B 1 96 ? -13.367 -13.242 -33.969 1 30.58 96 GLY B C 1
ATOM 2194 O O . GLY B 1 96 ? -13.602 -13.883 -32.938 1 30.58 96 GLY B O 1
ATOM 2195 N N . SER B 1 97 ? -12.031 -12.516 -34.156 1 32.03 97 SER B N 1
ATOM 2196 C CA . SER B 1 97 ? -10.648 -12.844 -34.5 1 32.03 97 SER B CA 1
ATOM 2197 C C . SER B 1 97 ? -9.844 -13.156 -33.219 1 32.03 97 SER B C 1
ATOM 2199 O O . SER B 1 97 ? -8.672 -13.539 -33.312 1 32.03 97 SER B O 1
ATOM 2201 N N . MET B 1 98 ? -10.062 -12.492 -32.156 1 36.59 98 MET B N 1
ATOM 2202 C CA . MET B 1 98 ? -8.789 -12.445 -31.438 1 36.59 98 MET B CA 1
ATOM 2203 C C . MET B 1 98 ? -8.445 -13.812 -30.859 1 36.59 98 MET B C 1
ATOM 2205 O O . MET B 1 98 ? -9.07 -14.266 -29.906 1 36.59 98 MET B O 1
ATOM 2209 N N . GLY B 1 99 ? -8.039 -14.93 -31.812 1 34.66 99 GLY B N 1
ATOM 2210 C CA . GLY B 1 99 ? -7.605 -16.297 -31.547 1 34.66 99 GLY B CA 1
ATOM 2211 C C . GLY B 1 99 ? -6.438 -16.359 -30.578 1 34.66 99 GLY B C 1
ATOM 2212 O O . GLY B 1 99 ? -5.285 -16.484 -30.984 1 34.66 99 GLY B O 1
ATOM 2213 N N . SER B 1 100 ? -6.004 -15.695 -29.734 1 37.38 100 SER B N 1
ATOM 2214 C CA . SER B 1 100 ? -4.816 -16.078 -28.984 1 37.38 100 SER B CA 1
ATOM 2215 C C . SER B 1 100 ? -4.824 -17.578 -28.656 1 37.38 100 SER B C 1
ATOM 2217 O O . SER B 1 100 ? -5.875 -18.219 -28.703 1 37.38 100 SER B O 1
ATOM 2219 N N . PHE B 1 101 ? -4.141 -18.625 -28.25 1 39.19 101 PHE B N 1
ATOM 2220 C CA . PHE B 1 101 ? -4.75 -19.953 -28.188 1 39.19 101 PHE B CA 1
ATOM 2221 C C . PHE B 1 101 ? -6.23 -19.859 -27.828 1 39.19 101 PHE B C 1
ATOM 2223 O O . PHE B 1 101 ? -6.906 -20.875 -27.672 1 39.19 101 PHE B O 1
ATOM 2230 N N . SER B 1 102 ? -6.75 -18.719 -27.562 1 36.69 102 SER B N 1
ATOM 2231 C CA . SER B 1 102 ? -8.18 -18.422 -27.641 1 36.69 102 SER B CA 1
ATOM 2232 C C . SER B 1 102 ? -8.656 -18.391 -29.094 1 36.69 102 SER B C 1
ATOM 2234 O O . SER B 1 102 ? -9.695 -17.797 -29.391 1 36.69 102 SER B O 1
ATOM 2236 N N . GLY B 1 103 ? -8.164 -18.453 -30.234 1 35.88 103 GLY B N 1
ATOM 2237 C CA . GLY B 1 103 ? -9.219 -18.422 -31.234 1 35.88 103 GLY B CA 1
ATOM 2238 C C . GLY B 1 103 ? -10.422 -19.266 -30.859 1 35.88 103 GLY B C 1
ATOM 2239 O O . GLY B 1 103 ? -11.562 -18.844 -31.031 1 35.88 103 GLY B O 1
ATOM 2240 N N . VAL B 1 104 ? -10.383 -20.594 -30.922 1 37.31 104 VAL B N 1
ATOM 2241 C CA . VAL B 1 104 ? -11.43 -21.578 -30.641 1 37.31 104 VAL B CA 1
ATOM 2242 C C . VAL B 1 104 ? -11.742 -21.562 -29.141 1 37.31 104 VAL B C 1
ATOM 2244 O O . VAL B 1 104 ? -12.32 -22.516 -28.625 1 37.31 104 VAL B O 1
ATOM 2247 N N . TRP B 1 105 ? -11.016 -20.953 -28.312 1 37.91 105 TRP B N 1
ATOM 2248 C CA . TRP B 1 105 ? -11.336 -21 -26.891 1 37.91 105 TRP B CA 1
ATOM 2249 C C . TRP B 1 105 ? -12.672 -20.344 -26.594 1 37.91 105 TRP B C 1
ATOM 2251 O O . TRP B 1 105 ? -12.875 -19.156 -26.922 1 37.91 105 TRP B O 1
ATOM 2261 N N . PRO B 1 106 ? -13.742 -21.047 -26.344 1 37.59 106 PRO B N 1
ATOM 2262 C CA . PRO B 1 106 ? -15.078 -20.5 -26.062 1 37.59 106 PRO B CA 1
ATOM 2263 C C . PRO B 1 106 ? -15.039 -19.312 -25.094 1 37.59 106 PRO B C 1
ATOM 2265 O O . PRO B 1 106 ? -14.148 -19.234 -24.25 1 37.59 106 PRO B O 1
ATOM 2268 N N . ASN B 1 107 ? -15.586 -18 -25.469 1 37.34 107 ASN B N 1
ATOM 2269 C CA . ASN B 1 107 ? -16.078 -16.781 -24.828 1 37.34 107 ASN B CA 1
ATOM 2270 C C . ASN B 1 107 ? -16.438 -17.016 -23.359 1 37.34 107 ASN B C 1
ATOM 2272 O O . ASN B 1 107 ? -16.781 -16.078 -22.641 1 37.34 107 ASN B O 1
ATOM 2276 N N . LEU B 1 108 ? -16.828 -18.203 -23.031 1 34.91 108 LEU B N 1
ATOM 2277 C CA . LEU B 1 108 ? -17.578 -18.438 -21.797 1 34.91 108 LEU B CA 1
ATOM 2278 C C . LEU B 1 108 ? -16.797 -17.938 -20.594 1 34.91 108 LEU B C 1
ATOM 2280 O O . LEU B 1 108 ? -17.344 -17.203 -19.766 1 34.91 108 LEU B O 1
ATOM 2284 N N . CYS B 1 109 ? -15.938 -18.922 -19.891 1 39.06 109 CYS B N 1
ATOM 2285 C CA . CYS B 1 109 ? -15.586 -18.953 -18.484 1 39.06 109 CYS B CA 1
ATOM 2286 C C . CYS B 1 109 ? -14.531 -17.891 -18.156 1 39.06 109 CYS B C 1
ATOM 2288 O O . CYS B 1 109 ? -14.18 -17.703 -16.984 1 39.06 109 CYS B O 1
ATOM 2290 N N . LEU B 1 110 ? -13.93 -17.453 -19.156 1 38.72 110 LEU B N 1
ATOM 2291 C CA . LEU B 1 110 ? -12.859 -16.516 -18.812 1 38.72 110 LEU B CA 1
ATOM 2292 C C . LEU B 1 110 ? -13.43 -15.25 -18.172 1 38.72 110 LEU B C 1
ATOM 2294 O O . LEU B 1 110 ? -12.828 -14.703 -17.234 1 38.72 110 LEU B O 1
ATOM 2298 N N . ALA B 1 111 ? -14.516 -14.844 -18.844 1 40.78 111 ALA B N 1
ATOM 2299 C CA . ALA B 1 111 ? -15.078 -13.617 -18.281 1 40.78 111 ALA B CA 1
ATOM 2300 C C . ALA B 1 111 ? -15.297 -13.758 -16.781 1 40.78 111 ALA B C 1
ATOM 2302 O O . ALA B 1 111 ? -14.992 -12.844 -16.016 1 40.78 111 ALA B O 1
ATOM 2303 N N . SER B 1 112 ? -16.062 -14.844 -16.531 1 39.94 112 SER B N 1
ATOM 2304 C CA . SER B 1 112 ? -16.375 -14.977 -15.109 1 39.94 112 SER B CA 1
ATOM 2305 C C . SER B 1 112 ? -15.102 -15.07 -14.273 1 39.94 112 SER B C 1
ATOM 2307 O O . SER B 1 112 ? -15.047 -14.562 -13.156 1 39.94 112 SER B O 1
ATOM 2309 N N . TYR B 1 113 ? -14.211 -15.781 -14.922 1 38.06 113 TYR B N 1
ATOM 2310 C CA . TYR B 1 113 ? -12.945 -15.977 -14.227 1 38.06 113 TYR B CA 1
ATOM 2311 C C . TYR B 1 113 ? -12.227 -14.648 -14.016 1 38.06 113 TYR B C 1
ATOM 2313 O O . TYR B 1 113 ? -11.68 -14.406 -12.938 1 38.06 113 TYR B O 1
ATOM 2321 N N . LEU B 1 114 ? -12.305 -13.898 -15.062 1 42.91 114 LEU B N 1
ATOM 2322 C CA . LEU B 1 114 ? -11.594 -12.625 -14.969 1 42.91 114 LEU B CA 1
ATOM 2323 C C . LEU B 1 114 ? -12.344 -11.648 -14.07 1 42.91 114 LEU B C 1
ATOM 2325 O O . LEU B 1 114 ? -11.742 -10.719 -13.523 1 42.91 114 LEU B O 1
ATOM 2329 N N . GLU B 1 115 ? -13.641 -11.828 -14.086 1 44.16 115 GLU B N 1
ATOM 2330 C CA . GLU B 1 115 ? -14.336 -10.953 -13.141 1 44.16 115 GLU B CA 1
ATOM 2331 C C . GLU B 1 115 ? -13.719 -11.047 -11.75 1 44.16 115 GLU B C 1
ATOM 2333 O O . GLU B 1 115 ? -13.578 -10.031 -11.055 1 44.16 115 GLU B O 1
ATOM 2338 N N . ASP B 1 116 ? -13.508 -12.273 -11.359 1 41.84 116 ASP B N 1
ATOM 2339 C CA . ASP B 1 116 ? -12.867 -12.406 -10.055 1 41.84 116 ASP B CA 1
ATOM 2340 C C . ASP B 1 116 ? -11.477 -11.781 -10.062 1 41.84 116 ASP B C 1
ATOM 2342 O O . ASP B 1 116 ? -11.039 -11.219 -9.055 1 41.84 116 ASP B O 1
ATOM 2346 N N . PHE B 1 117 ? -10.883 -11.836 -11.156 1 41.38 117 PHE B N 1
ATOM 2347 C CA . PHE B 1 117 ? -9.555 -11.242 -11.25 1 41.38 117 PHE B CA 1
ATOM 2348 C C . PHE B 1 117 ? -9.648 -9.734 -11.43 1 41.38 117 PHE B C 1
ATOM 2350 O O . PHE B 1 117 ? -8.672 -9.016 -11.227 1 41.38 117 PHE B O 1
ATOM 2357 N N . LYS B 1 118 ? -10.695 -9.234 -12.156 1 44.62 118 LYS B N 1
ATOM 2358 C CA . LYS B 1 118 ? -10.844 -7.785 -12.102 1 44.62 118 LYS B CA 1
ATOM 2359 C C . LYS B 1 118 ? -10.547 -7.258 -10.695 1 44.62 118 LYS B C 1
ATOM 2361 O O . LYS B 1 118 ? -10.023 -6.152 -10.547 1 44.62 118 LYS B O 1
ATOM 2366 N N . VAL B 1 119 ? -11 -8.016 -9.789 1 42.38 119 VAL B N 1
ATOM 2367 C CA . VAL B 1 119 ? -10.578 -7.711 -8.43 1 42.38 119 VAL B CA 1
ATOM 2368 C C . VAL B 1 119 ? -9.055 -7.758 -8.336 1 42.38 119 VAL B C 1
ATOM 2370 O O . VAL B 1 119 ? -8.445 -6.969 -7.613 1 42.38 119 VAL B O 1
ATOM 2373 N N . LEU B 1 120 ? -8.5 -8.719 -9.102 1 41.62 120 LEU B N 1
ATOM 2374 C CA . LEU B 1 120 ? -7.047 -8.75 -9.164 1 41.62 120 LEU B CA 1
ATOM 2375 C C . LEU B 1 120 ? -6.508 -7.578 -9.977 1 41.62 120 LEU B C 1
ATOM 2377 O O . LEU B 1 120 ? -5.422 -7.07 -9.695 1 41.62 120 LEU B O 1
ATOM 2381 N N . ASN B 1 121 ? -7.184 -7.191 -11.102 1 41.62 121 ASN B N 1
ATOM 2382 C CA . ASN B 1 121 ? -6.723 -6.211 -12.078 1 41.62 121 ASN B CA 1
ATOM 2383 C C . ASN B 1 121 ? -6.516 -4.84 -11.445 1 41.62 121 ASN B C 1
ATOM 2385 O O . ASN B 1 121 ? -5.789 -4.004 -11.992 1 41.62 121 ASN B O 1
ATOM 2389 N N . GLY B 1 122 ? -7.531 -4.355 -10.75 1 40.94 122 GLY B N 1
ATOM 2390 C CA . GLY B 1 122 ? -7.273 -2.967 -10.391 1 40.94 122 GLY B CA 1
ATOM 2391 C C . GLY B 1 122 ? -5.867 -2.738 -9.867 1 40.94 122 GLY B C 1
ATOM 2392 O O . GLY B 1 122 ? -5.465 -1.597 -9.633 1 40.94 122 GLY B O 1
ATOM 2393 N N . LYS B 1 123 ? -5.352 -3.771 -9.258 1 42.62 123 LYS B N 1
ATOM 2394 C CA . LYS B 1 123 ? -4 -3.609 -8.734 1 42.62 123 LYS B CA 1
ATOM 2395 C C . LYS B 1 123 ? -2.959 -3.748 -9.836 1 42.62 123 LYS B C 1
ATOM 2397 O O . LYS B 1 123 ? -2.977 -4.719 -10.594 1 42.62 123 LYS B O 1
ATOM 2402 N N . LYS B 1 124 ? -2.273 -2.867 -10.25 1 45.84 124 LYS B N 1
ATOM 2403 C CA . LYS B 1 124 ? -1.139 -2.65 -11.141 1 45.84 124 LYS B CA 1
ATOM 2404 C C . LYS B 1 124 ? -0.372 -3.949 -11.383 1 45.84 124 LYS B C 1
ATOM 2406 O O . LYS B 1 124 ? -0.427 -4.867 -10.562 1 45.84 124 LYS B O 1
ATOM 2411 N N . SER B 1 125 ? 0.47 -4.242 -12.641 1 50.94 125 SER B N 1
ATOM 2412 C CA . SER B 1 125 ? 1.472 -5.031 -13.359 1 50.94 125 SER B CA 1
ATOM 2413 C C . SER B 1 125 ? 2.404 -5.746 -12.383 1 50.94 125 SER B C 1
ATOM 2415 O O . SER B 1 125 ? 2.99 -6.777 -12.727 1 50.94 125 SER B O 1
ATOM 2417 N N . ASN B 1 126 ? 2.473 -5.359 -11.094 1 59.53 126 ASN B N 1
ATOM 2418 C CA . ASN B 1 126 ? 3.641 -5.82 -10.352 1 59.53 126 ASN B CA 1
ATOM 2419 C C . ASN B 1 126 ? 3.391 -7.176 -9.703 1 59.53 126 ASN B C 1
ATOM 2421 O O . ASN B 1 126 ? 4.305 -7.77 -9.125 1 59.53 126 ASN B O 1
ATOM 2425 N N . ASN B 1 127 ? 2.186 -7.75 -10.039 1 83.44 127 ASN B N 1
ATOM 2426 C CA . ASN B 1 127 ? 1.985 -9.023 -9.359 1 83.44 127 ASN B CA 1
ATOM 2427 C C . ASN B 1 127 ? 1.637 -10.133 -10.344 1 83.44 127 ASN B C 1
ATOM 2429 O O . ASN B 1 127 ? 0.732 -10.93 -10.094 1 83.44 127 ASN B O 1
ATOM 2433 N N . PHE B 1 128 ? 2.32 -10.141 -11.492 1 88.75 128 PHE B N 1
ATOM 2434 C CA . PHE B 1 128 ? 2.076 -11.094 -12.578 1 88.75 128 PHE B CA 1
ATOM 2435 C C . PHE B 1 128 ? 2.215 -12.523 -12.078 1 88.75 128 PHE B C 1
ATOM 2437 O O . PHE B 1 128 ? 1.278 -13.32 -12.18 1 88.75 128 PHE B O 1
ATOM 2444 N N . MET B 1 129 ? 3.412 -12.812 -11.492 1 92.81 129 MET B N 1
ATOM 2445 C CA . MET B 1 129 ? 3.709 -14.188 -11.078 1 92.81 129 MET B CA 1
ATOM 2446 C C . MET B 1 129 ? 2.828 -14.602 -9.906 1 92.81 129 MET B C 1
ATOM 2448 O O . MET B 1 129 ? 2.402 -15.75 -9.82 1 92.81 129 MET B O 1
ATOM 2452 N N . MET B 1 130 ? 2.576 -13.648 -9.039 1 93 130 MET B N 1
ATOM 2453 C CA . MET B 1 130 ? 1.705 -13.93 -7.898 1 93 130 MET B CA 1
ATOM 2454 C C . MET B 1 130 ? 0.304 -14.312 -8.367 1 93 130 MET B C 1
ATOM 2456 O O . MET B 1 130 ? -0.264 -15.305 -7.906 1 93 130 MET B O 1
ATOM 2460 N N . SER B 1 131 ? -0.227 -13.555 -9.273 1 90.25 131 SER B N 1
ATOM 2461 C CA . SER B 1 131 ? -1.561 -13.828 -9.805 1 90.25 131 SER B CA 1
ATOM 2462 C C . SER B 1 131 ? -1.599 -15.156 -10.547 1 90.25 131 SER B C 1
ATOM 2464 O O . SER B 1 131 ? -2.574 -15.906 -10.445 1 90.25 131 SER B O 1
ATOM 2466 N N . LEU B 1 132 ? -0.557 -15.383 -11.305 1 91.75 132 LEU B N 1
ATOM 2467 C CA . LEU B 1 132 ? -0.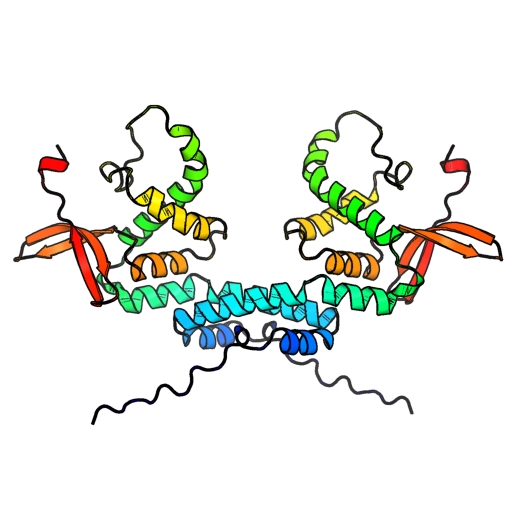467 -16.672 -11.992 1 91.75 132 LEU B CA 1
ATOM 2468 C C . LEU B 1 132 ? -0.456 -17.812 -10.984 1 91.75 132 LEU B C 1
ATOM 2470 O O . LEU B 1 132 ? -1.19 -18.797 -11.141 1 91.75 132 LEU B O 1
ATOM 2474 N N . TYR B 1 133 ? 0.321 -17.688 -9.945 1 93.38 133 TYR B N 1
ATOM 2475 C CA . TYR B 1 133 ? 0.398 -18.719 -8.914 1 93.38 133 TYR B CA 1
ATOM 2476 C C . TYR B 1 133 ? -0.986 -19.047 -8.367 1 93.38 133 TYR B C 1
ATOM 2478 O O . TYR B 1 133 ? -1.375 -20.219 -8.297 1 93.38 133 TYR B O 1
ATOM 2486 N N . PHE B 1 134 ? -1.712 -18.078 -8.062 1 90.81 134 PHE B N 1
ATOM 2487 C CA . PHE B 1 134 ? -3.004 -18.297 -7.43 1 90.81 134 PHE B CA 1
ATOM 2488 C C . PHE B 1 134 ? -4.016 -18.844 -8.43 1 90.81 134 PHE B C 1
ATOM 2490 O O . PHE B 1 134 ? -4.879 -19.656 -8.07 1 90.81 134 PHE B O 1
ATOM 2497 N N . SER B 1 135 ? -3.906 -18.375 -9.633 1 87.88 135 SER B N 1
ATOM 2498 C CA . SER B 1 135 ? -4.801 -18.922 -10.656 1 87.88 135 SER B CA 1
ATOM 2499 C C . SER B 1 135 ? -4.539 -20.391 -10.891 1 87.88 135 SER B C 1
ATOM 2501 O O . SER B 1 135 ? -5.469 -21.172 -11.141 1 87.88 135 SER B O 1
ATOM 2503 N N . LEU B 1 136 ? -3.303 -20.734 -10.859 1 91.5 136 LEU B N 1
ATOM 2504 C CA . LEU B 1 136 ? -2.943 -22.156 -10.977 1 91.5 136 LEU B CA 1
ATOM 2505 C C . LEU B 1 136 ? -3.408 -22.938 -9.75 1 91.5 136 LEU B C 1
ATOM 2507 O O . LEU B 1 136 ? -4.051 -23.969 -9.883 1 91.5 136 LEU B O 1
ATOM 2511 N N . GLN B 1 137 ? -3.127 -22.359 -8.602 1 91.94 137 GLN B N 1
ATOM 2512 C CA . GLN B 1 137 ? -3.408 -23.031 -7.34 1 91.94 137 GLN B CA 1
ATOM 2513 C C . GLN B 1 137 ? -4.902 -23.312 -7.184 1 91.94 137 GLN B C 1
ATOM 2515 O O . GLN B 1 137 ? -5.293 -24.344 -6.648 1 91.94 137 GLN B O 1
ATOM 2520 N N . THR B 1 138 ? -5.637 -22.453 -7.637 1 87.44 138 THR B N 1
ATOM 2521 C CA . THR B 1 138 ? -7.082 -22.578 -7.473 1 87.44 138 THR B CA 1
ATOM 2522 C C . THR B 1 138 ? -7.676 -23.438 -8.594 1 87.44 138 THR B C 1
ATOM 2524 O O . THR B 1 138 ? -8.836 -23.844 -8.516 1 87.44 138 THR B O 1
ATOM 2527 N N . GLY B 1 139 ? -6.988 -23.562 -9.703 1 87.38 139 GLY B N 1
ATOM 2528 C CA . GLY B 1 139 ? -7.477 -24.328 -10.828 1 87.38 139 GLY B CA 1
ATOM 2529 C C . GLY B 1 139 ? -8.336 -23.516 -11.781 1 87.38 139 GLY B C 1
ATOM 2530 O O . GLY B 1 139 ? -8.945 -24.078 -12.703 1 87.38 139 GLY B O 1
ATOM 2531 N N . SER B 1 140 ? -8.297 -22.281 -11.531 1 81.25 140 SER B N 1
ATOM 2532 C CA . SER B 1 140 ? -9.133 -21.422 -12.367 1 81.25 140 SER B CA 1
ATOM 2533 C C . SER B 1 140 ? -8.484 -21.156 -13.719 1 81.25 140 SER B C 1
ATOM 2535 O O . SER B 1 140 ? -9.156 -20.766 -14.672 1 81.25 140 SER B O 1
ATOM 2537 N N . PHE B 1 141 ? -7.309 -21.406 -13.781 1 84.5 141 PHE B N 1
ATOM 2538 C CA . PHE B 1 141 ? -6.562 -21.172 -15.016 1 84.5 141 PHE B CA 1
ATOM 2539 C C . PHE B 1 141 ? -6.375 -22.469 -15.789 1 84.5 141 PHE B C 1
ATOM 2541 O O . PHE B 1 141 ? -5.73 -23.406 -15.297 1 84.5 141 PHE B O 1
ATOM 2548 N N . TRP B 1 142 ? -6.992 -22.484 -16.922 1 84.06 142 TRP B N 1
ATOM 2549 C CA . TRP B 1 142 ? -6.801 -23.594 -17.859 1 84.06 142 TRP B CA 1
ATOM 2550 C C . TRP B 1 142 ? -5.824 -23.203 -18.969 1 84.06 142 TRP B C 1
ATOM 2552 O O . TRP B 1 142 ? -5.949 -22.141 -19.578 1 84.06 142 TRP B O 1
ATOM 2562 N N . PHE B 1 143 ? -4.91 -24.047 -19.172 1 83.38 143 PHE B N 1
ATOM 2563 C CA . PHE B 1 143 ? -3.914 -23.734 -20.188 1 83.38 143 PHE B CA 1
ATOM 2564 C C . PHE B 1 143 ? -3.621 -24.938 -21.062 1 83.38 143 PHE B C 1
ATOM 2566 O O . PHE B 1 143 ? -3.828 -26.078 -20.641 1 83.38 143 PHE B O 1
ATOM 2573 N N . PRO B 1 144 ? -3.283 -24.578 -22.25 1 80.38 144 PRO B N 1
ATOM 2574 C CA . PRO B 1 144 ? -2.961 -25.688 -23.156 1 80.38 144 PRO B CA 1
ATOM 2575 C C . PRO B 1 144 ? -1.688 -26.422 -22.75 1 80.38 144 PRO B C 1
ATOM 2577 O O . PRO B 1 144 ? -0.729 -25.797 -22.297 1 80.38 144 PRO B O 1
ATOM 2580 N N . ALA B 1 145 ? -1.796 -27.734 -22.812 1 82.5 145 ALA B N 1
ATOM 2581 C CA . ALA B 1 145 ? -0.638 -28.578 -22.531 1 82.5 145 ALA B CA 1
ATOM 2582 C C . ALA B 1 145 ? -0.712 -29.891 -23.312 1 82.5 145 ALA B C 1
ATOM 2584 O O . ALA B 1 145 ? -1.766 -30.234 -23.844 1 82.5 145 ALA B O 1
ATOM 2585 N N . GLN B 1 146 ? 0.483 -30.484 -23.453 1 82.56 146 GLN B N 1
ATOM 2586 C CA . GLN B 1 146 ? 0.543 -31.828 -24.031 1 82.56 146 GLN B CA 1
ATOM 2587 C C . GLN B 1 146 ? 0.489 -32.906 -22.953 1 82.56 146 GLN B C 1
ATOM 2589 O O . GLN B 1 146 ? 1.229 -32.844 -21.969 1 82.56 146 GLN B O 1
ATOM 2594 N N . VAL B 1 147 ? -0.517 -33.781 -23.125 1 83.62 147 VAL B N 1
ATOM 2595 C CA . VAL B 1 147 ? -0.721 -34.844 -22.125 1 83.62 147 VAL B CA 1
ATOM 2596 C C . VAL B 1 147 ? -0.396 -36.188 -22.734 1 83.62 147 VAL B C 1
ATOM 2598 O O . VAL B 1 147 ? -0.788 -36.5 -23.859 1 83.62 147 VAL B O 1
ATOM 2601 N N . TYR B 1 148 ? 0.483 -36.875 -21.984 1 84.75 148 TYR B N 1
ATOM 2602 C CA . TYR B 1 148 ? 0.813 -38.219 -22.375 1 84.75 148 TYR B CA 1
ATOM 2603 C C . TYR B 1 148 ? -0.181 -39.219 -21.797 1 84.75 148 TYR B C 1
ATOM 2605 O O . TYR B 1 148 ? -0.275 -39.375 -20.578 1 84.75 148 TYR B O 1
ATOM 2613 N N . LYS B 1 149 ? -0.961 -39.75 -22.688 1 81.44 149 LYS B N 1
ATOM 2614 C CA . LYS B 1 149 ? -1.92 -40.781 -22.266 1 81.44 149 LYS B CA 1
ATOM 2615 C C . LYS B 1 149 ? -1.881 -41.969 -23.203 1 81.44 149 LYS B C 1
ATOM 2617 O O . LYS B 1 149 ? -1.969 -41.844 -24.422 1 81.44 149 LYS B O 1
ATOM 2622 N N . ASP B 1 150 ? -1.734 -43.156 -22.641 1 85.12 150 ASP B N 1
ATOM 2623 C CA . ASP B 1 150 ? -1.716 -44.406 -23.391 1 85.12 150 ASP B CA 1
ATOM 2624 C C . ASP B 1 150 ? -0.698 -44.344 -24.531 1 85.12 150 ASP B C 1
ATOM 2626 O O . ASP B 1 150 ? -1.019 -44.688 -25.672 1 85.12 150 ASP B O 1
ATOM 2630 N N . LEU B 1 151 ? 0.447 -43.781 -24.312 1 87.5 151 LEU B N 1
ATOM 2631 C CA . LEU B 1 151 ? 1.594 -43.75 -25.219 1 87.5 151 LEU B CA 1
ATOM 2632 C C . LEU B 1 151 ? 1.352 -42.781 -26.359 1 87.5 151 LEU B C 1
ATOM 2634 O O . LEU B 1 151 ? 2.064 -42.781 -27.359 1 87.5 151 LEU B O 1
ATOM 2638 N N . VAL B 1 152 ? 0.258 -42.062 -26.266 1 87.12 152 VAL B N 1
ATOM 2639 C CA . VAL B 1 152 ? -0.059 -41.031 -27.266 1 87.12 152 VAL B CA 1
ATOM 2640 C C . VAL B 1 152 ? -0.042 -39.656 -26.625 1 87.12 152 VAL B C 1
ATOM 2642 O O . VAL B 1 152 ? -0.39 -39.5 -25.453 1 87.12 152 VAL B O 1
ATOM 2645 N N . ILE B 1 153 ? 0.49 -38.719 -27.312 1 86.06 153 ILE B N 1
ATOM 2646 C CA . ILE B 1 153 ? 0.507 -37.344 -26.875 1 86.06 153 ILE B CA 1
ATOM 2647 C C . ILE B 1 153 ? -0.73 -36.625 -27.391 1 86.06 153 ILE B C 1
ATOM 2649 O O . ILE B 1 153 ? -1.013 -36.625 -28.594 1 86.06 153 ILE B O 1
ATOM 2653 N N . TYR B 1 154 ? -1.522 -36.062 -26.391 1 80.44 154 TYR B N 1
ATOM 2654 C CA . TYR B 1 154 ? -2.73 -35.344 -26.75 1 80.44 154 TYR B CA 1
ATOM 2655 C C . TYR B 1 154 ? -2.588 -33.844 -26.391 1 80.44 154 TYR B C 1
ATOM 2657 O O . TYR B 1 154 ? -1.976 -33.531 -25.375 1 80.44 154 TYR B O 1
ATOM 2665 N N . ASN B 1 155 ? -3.066 -33.031 -27.328 1 77.62 155 ASN B N 1
ATOM 2666 C CA . ASN B 1 155 ? -3.273 -31.656 -26.953 1 77.62 155 ASN B CA 1
ATOM 2667 C C . ASN B 1 155 ? -4.516 -31.484 -26.078 1 77.62 155 ASN B C 1
ATOM 2669 O O . ASN B 1 155 ? -5.582 -32 -26.406 1 77.62 155 ASN B O 1
ATOM 2673 N N . ALA B 1 156 ? -4.332 -30.938 -24.922 1 80.69 156 ALA B N 1
ATOM 2674 C CA . ALA B 1 156 ? -5.469 -30.766 -24.016 1 80.69 156 ALA B CA 1
ATOM 2675 C C . ALA B 1 156 ? -5.355 -29.469 -23.219 1 80.69 156 ALA B C 1
ATOM 2677 O O . ALA B 1 156 ? -4.293 -28.844 -23.203 1 80.69 156 ALA B O 1
ATOM 2678 N N . LEU B 1 157 ? -6.527 -29.062 -22.734 1 82.31 157 LEU B N 1
ATOM 2679 C CA . LEU B 1 157 ? -6.523 -28.031 -21.703 1 82.31 157 LEU B CA 1
ATOM 2680 C C . LEU B 1 157 ? -6.398 -28.641 -20.312 1 82.31 157 LEU B C 1
ATOM 2682 O O . LEU B 1 157 ? -7.098 -29.594 -19.984 1 82.31 157 LEU B O 1
ATOM 2686 N N . VAL B 1 158 ? -5.527 -28.031 -19.641 1 87.38 158 VAL B N 1
ATOM 2687 C CA . VAL B 1 158 ? -5.258 -28.641 -18.344 1 87.38 158 VAL B CA 1
ATOM 2688 C C . VAL B 1 158 ? -5.465 -27.625 -17.234 1 87.38 158 VAL B C 1
ATOM 2690 O O . VAL B 1 158 ? -5.191 -26.438 -17.422 1 87.38 158 VAL B O 1
ATOM 2693 N N . SER B 1 159 ? -5.949 -28.078 -16.109 1 88.06 159 SER B N 1
ATOM 2694 C CA . SER B 1 159 ? -6.117 -27.266 -14.914 1 88.06 159 SER B CA 1
ATOM 2695 C C . SER B 1 159 ? -5.695 -28.031 -13.664 1 88.06 159 SER B C 1
ATOM 2697 O O . SER B 1 159 ? -5.785 -29.25 -13.625 1 88.06 159 SER B O 1
ATOM 2699 N N . TYR B 1 160 ? -5.258 -27.328 -12.75 1 91.56 160 TYR B N 1
ATOM 2700 C CA . TYR B 1 160 ? -4.738 -27.906 -11.516 1 91.56 160 TYR B CA 1
ATOM 2701 C C . TYR B 1 160 ? -5.852 -28.094 -10.492 1 91.56 160 TYR B C 1
ATOM 2703 O O . TYR B 1 160 ? -6.715 -27.234 -10.344 1 91.56 160 TYR B O 1
ATOM 2711 N N . HIS B 1 161 ? -5.812 -29.219 -9.852 1 92.06 161 HIS B N 1
ATOM 2712 C CA . HIS B 1 161 ? -6.688 -29.516 -8.719 1 92.06 161 HIS B CA 1
ATOM 2713 C C . HIS B 1 161 ? -5.902 -29.578 -7.414 1 92.06 161 HIS B C 1
ATOM 2715 O O . HIS B 1 161 ? -5.215 -30.562 -7.145 1 92.06 161 HIS B O 1
ATOM 2721 N N . SER B 1 162 ? -6.059 -28.625 -6.594 1 90.81 162 SER B N 1
ATOM 2722 C CA . SER B 1 162 ? -5.207 -28.453 -5.422 1 90.81 162 SER B CA 1
ATOM 2723 C C . SER B 1 162 ? -5.492 -29.516 -4.367 1 90.81 162 SER B C 1
ATOM 2725 O O . SER B 1 162 ? -4.59 -29.938 -3.643 1 90.81 162 SER B O 1
ATOM 2727 N N . GLN B 1 163 ? -6.684 -30 -4.23 1 91.19 163 GLN B N 1
ATOM 2728 C CA . GLN B 1 163 ? -7.047 -30.969 -3.211 1 91.19 163 GLN B CA 1
ATOM 2729 C C . GLN B 1 163 ? -6.387 -32.312 -3.477 1 91.19 163 GLN B C 1
ATOM 2731 O O . GLN B 1 163 ? -5.898 -32.969 -2.549 1 91.19 163 GLN B O 1
ATOM 2736 N N . SER B 1 164 ? -6.312 -32.688 -4.738 1 93.06 164 SER B N 1
ATOM 2737 C CA . SER B 1 164 ? -5.73 -33.969 -5.094 1 93.06 164 SER B CA 1
ATOM 2738 C C . SER B 1 164 ? -4.297 -33.812 -5.594 1 93.06 164 SER B C 1
ATOM 2740 O O . SER B 1 164 ? -3.598 -34.812 -5.816 1 93.06 164 SER B O 1
ATOM 2742 N N . ASN B 1 165 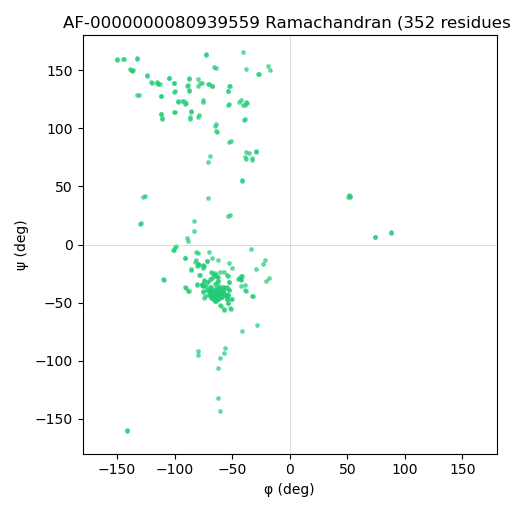? -3.875 -32.531 -5.699 1 91.81 165 ASN B N 1
ATOM 2743 C CA . ASN B 1 165 ? -2.553 -32.219 -6.234 1 91.81 165 ASN B CA 1
ATOM 2744 C C . ASN B 1 165 ? -2.328 -32.906 -7.59 1 91.81 165 ASN B C 1
ATOM 2746 O O . ASN B 1 165 ? -1.297 -33.531 -7.805 1 91.81 165 ASN B O 1
ATOM 2750 N N . THR B 1 166 ? -3.395 -32.844 -8.414 1 91.88 166 THR B N 1
ATOM 2751 C CA . THR B 1 166 ? -3.324 -33.438 -9.75 1 91.88 166 THR B CA 1
ATOM 2752 C C . THR B 1 166 ? -3.861 -32.469 -10.797 1 91.88 166 THR B C 1
ATOM 2754 O O . THR B 1 166 ? -4.461 -31.453 -10.445 1 91.88 166 THR B O 1
ATOM 2757 N N . PHE B 1 167 ? -3.424 -32.781 -12.008 1 90.31 167 PHE B N 1
ATOM 2758 C CA . PHE B 1 167 ? -3.971 -32 -13.109 1 90.31 167 PHE B CA 1
ATOM 2759 C C . PHE B 1 167 ? -5.074 -32.781 -13.82 1 90.31 167 PHE B C 1
ATOM 2761 O O . PHE B 1 167 ? -4.98 -34 -13.992 1 90.31 167 PHE B O 1
ATOM 2768 N N . GLN B 1 168 ? -6.113 -32.062 -14.164 1 89 168 GLN B N 1
ATOM 2769 C CA . GLN B 1 168 ? -7.176 -32.594 -15 1 89 168 GLN B CA 1
ATOM 2770 C C . GLN B 1 168 ? -7.09 -32.062 -16.422 1 89 168 GLN B C 1
ATOM 2772 O O . GLN B 1 168 ? -6.598 -30.938 -16.641 1 89 168 GLN B O 1
ATOM 2777 N N . ALA B 1 169 ? -7.41 -32.906 -17.312 1 85.5 169 ALA B N 1
ATOM 2778 C CA . ALA B 1 169 ? -7.285 -32.531 -18.719 1 85.5 169 ALA B CA 1
ATOM 2779 C C . ALA B 1 169 ? -8.633 -32.625 -19.438 1 85.5 169 ALA B C 1
ATOM 2781 O O . ALA B 1 169 ? -9.453 -33.469 -19.125 1 85.5 169 ALA B O 1
ATOM 2782 N N . ARG B 1 170 ? -8.891 -31.719 -20.25 1 80.44 170 ARG B N 1
ATOM 2783 C CA . ARG B 1 170 ? -10.016 -31.719 -21.172 1 80.44 170 ARG B CA 1
ATOM 2784 C C . ARG B 1 170 ? -9.531 -31.859 -22.609 1 80.44 170 ARG B C 1
ATOM 2786 O O . ARG B 1 170 ? -8.836 -30.969 -23.125 1 80.44 170 ARG B O 1
ATOM 2793 N N . TYR B 1 171 ? -9.867 -33.062 -23.234 1 75.25 171 TYR B N 1
ATOM 2794 C CA . TYR B 1 171 ? -9.359 -33.375 -24.562 1 75.25 171 TYR B CA 1
ATOM 2795 C C . TYR B 1 171 ? -10.25 -32.781 -25.641 1 75.25 171 TYR B C 1
ATOM 2797 O O . TYR B 1 171 ? -11.469 -32.719 -25.5 1 75.25 171 TYR B O 1
ATOM 2805 N N . MET B 1 172 ? -9.742 -31.859 -26.391 1 60.03 172 MET B N 1
ATOM 2806 C CA . MET B 1 172 ? -10.469 -31.25 -27.5 1 60.03 172 MET B CA 1
ATOM 2807 C C . MET B 1 172 ? -10.789 -32.281 -28.578 1 60.03 172 MET B C 1
ATOM 2809 O O . MET B 1 172 ? -9.93 -33.094 -28.938 1 60.03 172 MET B O 1
ATOM 2813 N N . LYS B 1 173 ? -12.047 -32.938 -28.641 1 55.72 173 LYS B N 1
ATOM 2814 C CA . LYS B 1 173 ? -12.453 -33.812 -29.75 1 55.72 173 LYS B CA 1
ATOM 2815 C C . LYS B 1 173 ? -12.305 -33.094 -31.094 1 55.72 173 LYS B C 1
ATOM 2817 O O . LYS B 1 173 ? -12.438 -31.875 -31.172 1 55.72 173 LYS B O 1
ATOM 2822 N N . ASN B 1 174 ? -11.664 -33.75 -32.125 1 50.44 174 ASN B N 1
ATOM 2823 C CA . ASN B 1 174 ? -11.633 -33.344 -33.531 1 50.44 174 ASN B CA 1
ATOM 2824 C C . ASN B 1 174 ? -12.914 -32.625 -33.938 1 50.44 174 ASN B C 1
ATOM 2826 O O . ASN B 1 174 ? -12.883 -31.719 -34.781 1 50.44 174 ASN B O 1
ATOM 2830 N N . GLU B 1 175 ? -14.062 -33.094 -33.562 1 44.19 175 GLU B N 1
ATOM 2831 C CA . GLU B 1 175 ? -15.289 -32.5 -34.094 1 44.19 175 GLU B CA 1
ATOM 2832 C C . GLU B 1 175 ? -15.469 -31.062 -33.594 1 44.19 175 GLU B C 1
ATOM 2834 O O . GLU B 1 175 ? -16.234 -30.281 -34.156 1 44.19 175 GLU B O 1
ATOM 2839 N N . ASP B 1 176 ? -15.055 -30.641 -32.594 1 39.75 176 ASP B N 1
ATOM 2840 C CA . ASP B 1 176 ? -15.273 -29.281 -32.094 1 39.75 176 ASP B CA 1
ATOM 2841 C C . ASP B 1 176 ? -14.297 -28.297 -32.75 1 39.75 176 ASP B C 1
ATOM 2843 O O . ASP B 1 176 ? -14.344 -27.094 -32.469 1 39.75 176 ASP B O 1
ATOM 2847 N N . LEU B 1 177 ? -13.289 -28.625 -33.406 1 34.44 177 LEU B N 1
ATOM 2848 C CA . LEU B 1 177 ? -12.469 -27.828 -34.281 1 34.44 177 LEU B CA 1
ATOM 2849 C C . LEU B 1 177 ? -13.125 -27.703 -35.656 1 34.44 177 LEU B C 1
ATOM 2851 O O . LEU B 1 177 ? -12.57 -27.094 -36.594 1 34.44 177 LEU B O 1
ATOM 2855 N N . LEU B 1 178 ? -14.102 -28.562 -36.062 1 29.42 178 LEU B N 1
ATOM 2856 C CA . LEU B 1 178 ? -14.859 -28.281 -37.281 1 29.42 178 LEU B CA 1
ATOM 2857 C C . LEU B 1 178 ? -15.945 -27.25 -37 1 29.42 178 LEU B C 1
ATOM 2859 O O . LEU B 1 178 ? -16.625 -27.297 -35.969 1 29.42 178 LEU B O 1
#

Nearest PDB structures (foldseek):
  4l5g-assembly2_B  TM=4.698E-01  e=2.507E+00  Thermus thermophilus HB8
  5ods-assembly3_C  TM=4.710E-01  e=5.242E+00  Mus musculus
  5ods-assembly1_A  TM=4.678E-01  e=5.928E+00  Mus musculus
  2lt1-assembly1_A  TM=4.534E-01  e=7.581E+00  Myxococcus xanthus
  4xls-assembly2_N  TM=6.321E-01  e=7.755E+00  Thermus thermophilus JL-18

Sequence (356 aa):
MEKSTKVGPSPISLLDLPESTLDFILKCLSPIDLCSMSKVCVFLKGKCESDEFWENHIKEKWGRVVGDAVYKEWKWHIAIAKDGVLLKNQHTDQTGSMGSFSGVWPNLCLASYLEDFKVLNGKKSNNFMMSLYFSLQTGSFWFPAQVYKDLVIYNALVSYHSQSNTFQARYMKNEDLLMEKSTKVGPSPISLLDLPESTLDFILKCLSPIDLCSMSKVCVFLKGKCESDEFWENHIKEKWGRVVGDAVYKEWKWHIAIAKDGVLLKNQHTDQTGSMGSFSGVWPNLCLASYLEDFKVLNGKKSNNFMMSLYFSLQTGSFWFPAQVYKDLVIYNALVSYHSQSNTFQARYMKNEDLL